Protein AF-A0A7H9STX9-F1 (afdb_monomer_lite)

Foldseek 3Di:
DPPPFDKAWDWDWDWLDVVQVTDIDIGTQFIAGPVPGTDGDVVPVPDDPCVVQLANPAGEFEEEFAFQDPPDDDDPVCVLADPPPCVGLVQLSVLLVVVVVSCVRSVYHYPYDYDNDPWDQDPNATDTPLNCCLVVVGVYYSGDDDDDPVSVVRDDDDDPPDDDDDDDDDDDPDDPVVPPPPVVVVDDPVVVVVVVVVVVVVVVVVVVVVVVVVVD

Radius of gyration: 38.92 Å; chains: 1; bounding box: 65×38×145 Å

Structure (mmCIF, N/CA/C/O backbone):
data_AF-A0A7H9STX9-F1
#
_entry.id   AF-A0A7H9STX9-F1
#
loop_
_atom_site.group_PDB
_atom_site.id
_atom_site.type_symbol
_atom_site.label_atom_id
_atom_site.label_alt_id
_atom_site.label_comp_id
_a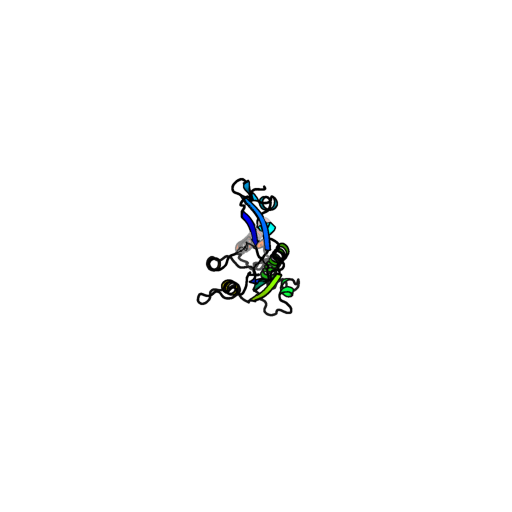tom_site.label_asym_id
_a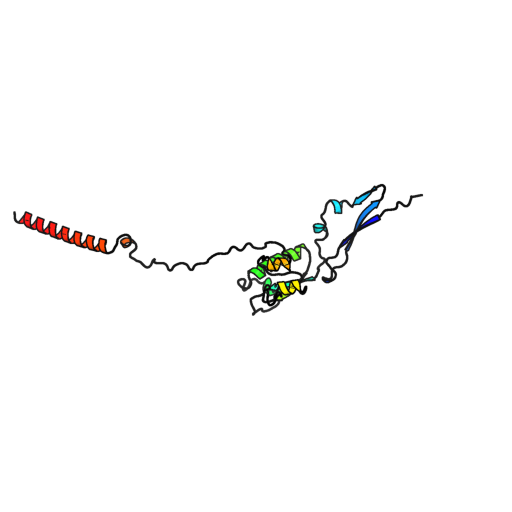tom_site.label_entity_id
_atom_site.label_seq_id
_atom_site.pdbx_PDB_ins_code
_atom_site.Cartn_x
_atom_site.Cartn_y
_atom_site.Cartn_z
_atom_site.occupancy
_atom_site.B_iso_or_equiv
_atom_site.auth_seq_id
_atom_site.auth_comp_id
_atom_site.auth_asym_id
_atom_site.auth_atom_id
_atom_site.pdbx_PDB_model_num
ATOM 1 N N . THR A 1 1 ? -44.488 7.511 44.258 1.00 37.84 1 THR A N 1
ATOM 2 C CA . THR A 1 1 ? -43.677 6.274 44.247 1.00 37.84 1 THR A CA 1
ATOM 3 C C . THR A 1 1 ? -43.336 5.935 42.808 1.00 37.84 1 THR A C 1
ATOM 5 O O . THR A 1 1 ? -44.134 5.322 42.116 1.00 37.84 1 THR A O 1
ATOM 8 N N . LEU A 1 2 ? -42.197 6.425 42.306 1.00 46.34 2 LEU A N 1
ATOM 9 C CA . LEU A 1 2 ? -41.724 6.091 40.958 1.00 46.34 2 LEU A CA 1
ATOM 10 C C . LEU A 1 2 ? -41.319 4.615 40.953 1.00 46.34 2 LEU A C 1
ATOM 12 O O . LEU A 1 2 ? -40.336 4.249 41.596 1.00 46.34 2 LEU A O 1
ATOM 16 N N . GLN A 1 3 ? -42.110 3.769 40.288 1.00 55.25 3 GLN A N 1
ATOM 17 C CA . GLN A 1 3 ? -41.731 2.384 40.025 1.00 55.25 3 GLN A CA 1
ATOM 18 C C . GLN A 1 3 ? -40.370 2.394 39.329 1.00 55.25 3 GLN A C 1
ATOM 20 O O . GLN A 1 3 ? -40.194 3.023 38.284 1.00 55.25 3 GLN A O 1
ATOM 25 N N . ARG A 1 4 ? -39.389 1.736 39.947 1.00 54.00 4 ARG A N 1
ATOM 26 C CA . ARG A 1 4 ? -38.080 1.485 39.354 1.00 54.00 4 ARG A CA 1
ATOM 27 C C . ARG A 1 4 ? -38.321 0.566 38.157 1.00 54.00 4 ARG A C 1
ATOM 29 O O . ARG A 1 4 ? -38.423 -0.639 38.333 1.00 54.00 4 ARG A O 1
ATOM 36 N N . LYS A 1 5 ? -38.517 1.142 36.969 1.00 66.38 5 LYS A N 1
ATOM 37 C CA . LYS A 1 5 ? -38.564 0.368 35.727 1.00 66.38 5 LYS A CA 1
ATOM 38 C C . LYS A 1 5 ? -37.215 -0.328 35.576 1.00 66.38 5 LYS A C 1
ATOM 40 O O . LYS A 1 5 ? -36.180 0.335 35.654 1.00 66.38 5 LYS A O 1
ATOM 45 N N . ASP A 1 6 ? -37.230 -1.637 35.375 1.00 84.88 6 ASP A N 1
ATOM 46 C CA . ASP A 1 6 ? -36.032 -2.373 34.993 1.00 84.88 6 ASP A CA 1
ATOM 47 C C . ASP A 1 6 ? -35.737 -2.059 33.525 1.00 84.88 6 ASP A C 1
ATOM 49 O O . ASP A 1 6 ? -36.537 -2.334 32.630 1.00 84.88 6 ASP A O 1
ATOM 53 N N . TYR A 1 7 ? -34.601 -1.414 33.281 1.00 87.81 7 TYR A N 1
ATOM 54 C CA . TYR A 1 7 ? -34.138 -1.079 31.942 1.00 87.81 7 TYR A CA 1
ATOM 55 C C . TYR A 1 7 ? -32.668 -1.465 31.790 1.00 87.81 7 TYR A C 1
ATOM 57 O O . TYR A 1 7 ? -31.858 -1.318 32.707 1.00 87.81 7 TYR A O 1
ATOM 65 N N . TYR A 1 8 ? -32.316 -1.942 30.602 1.00 91.31 8 TYR A N 1
ATOM 66 C CA . TYR A 1 8 ? -30.949 -2.261 30.220 1.00 91.31 8 TYR A CA 1
ATOM 67 C C . TYR A 1 8 ? -30.354 -1.079 29.470 1.00 91.31 8 TYR A C 1
ATOM 69 O O . TYR A 1 8 ? -30.905 -0.644 28.462 1.00 91.31 8 TYR A O 1
ATOM 77 N N . LYS A 1 9 ? -29.217 -0.558 29.931 1.00 93.31 9 LYS A N 1
ATOM 78 C CA . LYS A 1 9 ? -28.468 0.463 29.191 1.00 93.31 9 LYS A CA 1
ATOM 79 C C . LYS A 1 9 ? -27.626 -0.187 28.104 1.00 93.31 9 LYS A C 1
ATOM 81 O O . LYS A 1 9 ? -26.977 -1.204 28.338 1.00 93.31 9 LYS A O 1
ATOM 86 N N . LEU A 1 10 ? -27.608 0.428 26.931 1.00 93.44 10 LEU A N 1
ATOM 87 C CA . LEU A 1 10 ? -26.765 0.024 25.820 1.00 93.44 10 LEU A CA 1
ATOM 88 C C . LEU A 1 10 ? -25.603 1.004 25.662 1.00 93.44 10 LEU A C 1
ATOM 90 O O . LEU A 1 10 ? -25.785 2.224 25.677 1.00 93.44 10 LEU A O 1
ATOM 94 N N . TYR A 1 11 ? -24.419 0.451 25.414 1.00 93.19 11 TYR A N 1
ATOM 95 C CA . TYR A 1 11 ? -23.190 1.202 25.185 1.00 93.19 11 TYR A CA 1
ATOM 96 C C . TYR A 1 11 ? -22.544 0.794 23.857 1.00 93.19 11 TYR A C 1
ATOM 98 O O . TYR A 1 11 ? -22.490 -0.386 23.517 1.00 93.19 11 TYR A O 1
ATOM 106 N N . ASP A 1 12 ? -22.033 1.774 23.118 1.00 91.44 12 ASP A N 1
ATOM 107 C CA . ASP A 1 12 ? -21.115 1.593 21.998 1.00 91.44 12 ASP A CA 1
ATOM 108 C C . ASP A 1 12 ? -19.699 1.682 22.555 1.00 91.44 12 ASP A C 1
ATOM 110 O O . ASP A 1 12 ? -19.273 2.722 23.071 1.00 91.44 12 ASP A O 1
ATOM 114 N N . VAL A 1 13 ? -19.014 0.545 22.489 1.00 91.56 13 VAL A N 1
ATOM 115 C CA . VAL A 1 13 ? -17.669 0.340 23.007 1.00 91.56 13 VAL A CA 1
ATOM 116 C C . VAL A 1 13 ? -16.746 0.098 21.823 1.00 91.56 13 VAL A C 1
ATOM 118 O O . VAL A 1 13 ? -16.943 -0.833 21.039 1.00 91.56 13 VAL A O 1
ATOM 121 N N . TRP A 1 14 ? -15.728 0.941 21.682 1.00 90.31 14 TRP A N 1
ATOM 122 C CA . TRP A 1 14 ? -14.774 0.848 20.586 1.00 90.31 14 TRP A CA 1
ATOM 123 C C . TRP A 1 14 ? -13.388 1.334 21.004 1.00 90.31 14 TRP A C 1
ATOM 125 O O . TRP A 1 14 ? -13.254 2.244 21.813 1.00 90.31 14 TRP A O 1
ATOM 135 N N . SER A 1 15 ? -12.345 0.746 20.425 1.00 90.12 15 SER A N 1
ATOM 136 C CA . SER A 1 15 ? -10.968 1.204 20.585 1.00 90.12 15 SER A CA 1
ATOM 137 C C . SER A 1 15 ? -10.223 1.083 19.254 1.00 90.12 15 SER A C 1
ATOM 139 O O . SER A 1 15 ? -10.417 0.080 18.561 1.00 90.12 15 SER A O 1
ATOM 141 N N . PRO A 1 16 ? -9.325 2.031 18.920 1.00 86.69 16 PRO A N 1
ATOM 142 C CA . PRO A 1 16 ? -8.379 1.876 17.816 1.00 86.69 16 PRO A CA 1
ATOM 143 C C . PRO A 1 16 ? -7.452 0.664 17.985 1.00 86.69 16 PRO A C 1
ATOM 145 O O . PRO A 1 16 ? -6.883 0.209 17.002 1.00 86.69 16 PRO A O 1
ATOM 148 N N . GLY A 1 17 ? -7.316 0.135 19.208 1.00 85.75 17 GLY A N 1
ATOM 149 C CA . GLY A 1 17 ? -6.516 -1.041 19.540 1.00 85.75 17 GLY A CA 1
ATOM 150 C C . GLY A 1 17 ? -5.384 -0.709 20.511 1.00 85.75 17 GLY A C 1
ATOM 151 O O . GLY A 1 17 ? -4.601 0.213 20.282 1.00 85.75 17 GLY A O 1
ATOM 152 N N . LEU A 1 18 ? -5.268 -1.499 21.584 1.00 85.75 18 LEU A N 1
ATOM 153 C CA . LEU A 1 18 ? -4.261 -1.296 22.635 1.00 85.75 18 LEU A CA 1
ATOM 154 C C . LEU A 1 18 ? -2.827 -1.355 22.085 1.00 85.75 18 LEU A C 1
ATOM 156 O O . LEU A 1 18 ? -1.978 -0.559 22.474 1.00 85.75 18 LEU A O 1
ATOM 160 N N . GLN A 1 19 ? -2.573 -2.258 21.131 1.00 85.62 19 GLN A N 1
ATOM 161 C CA . GLN A 1 19 ? -1.262 -2.434 20.490 1.00 85.62 19 GLN A CA 1
ATOM 162 C C . GLN A 1 19 ? -0.788 -1.181 19.737 1.00 85.62 19 GLN A C 1
ATOM 164 O O . GLN A 1 19 ? 0.409 -1.003 19.532 1.00 85.62 19 GLN A O 1
ATOM 169 N N . TYR A 1 20 ? -1.717 -0.296 19.370 1.00 88.00 20 TYR A N 1
ATOM 170 C CA . TYR A 1 20 ? -1.441 0.945 18.651 1.00 88.00 20 TYR A CA 1
ATOM 171 C C . TYR A 1 20 ? -1.426 2.177 19.564 1.00 88.00 20 TYR A C 1
ATOM 173 O O . TYR A 1 20 ? -1.321 3.298 19.070 1.00 88.00 20 TYR A O 1
ATOM 181 N N . GLY A 1 21 ? -1.539 1.985 20.885 1.00 84.88 21 GLY A N 1
ATOM 182 C CA . GLY A 1 21 ? -1.684 3.066 21.864 1.00 84.88 21 GLY A CA 1
ATOM 183 C C . GLY A 1 21 ? -3.105 3.632 21.956 1.00 84.88 21 GLY A C 1
ATOM 184 O O . GLY A 1 21 ? -3.305 4.686 22.554 1.00 84.88 21 GLY A O 1
ATOM 185 N N . GLY A 1 22 ? -4.091 2.953 21.360 1.00 84.56 22 GLY A N 1
ATOM 186 C CA . GLY A 1 22 ? -5.492 3.355 21.411 1.00 84.56 22 GLY A CA 1
ATOM 187 C C . GLY A 1 22 ? -6.099 3.144 22.797 1.00 84.56 22 GLY A C 1
ATOM 188 O O . GLY A 1 22 ? -5.847 2.139 23.460 1.00 84.56 22 GLY A O 1
ATOM 189 N N . GLN A 1 23 ? -6.942 4.085 23.218 1.00 86.12 23 GLN A N 1
ATOM 190 C CA . GLN A 1 23 ? -7.725 3.986 24.452 1.00 86.12 23 GLN A CA 1
ATOM 191 C C . GLN A 1 23 ? -9.118 3.410 24.166 1.00 86.12 23 GLN A C 1
ATOM 193 O O . GLN A 1 23 ? -9.588 3.419 23.023 1.00 86.12 23 GLN A O 1
ATOM 198 N N . LEU A 1 24 ? -9.768 2.860 25.192 1.00 89.00 24 LEU A N 1
ATOM 199 C CA . LEU A 1 24 ? -11.141 2.374 25.092 1.00 89.00 24 LEU A CA 1
ATOM 200 C C . LEU A 1 24 ? -12.106 3.560 25.159 1.00 89.00 24 LEU A C 1
ATOM 202 O O . LEU A 1 24 ? -12.109 4.303 26.136 1.00 89.00 24 LEU A O 1
ATOM 206 N N . ASN A 1 25 ? -12.932 3.719 24.133 1.00 89.12 25 ASN A N 1
ATOM 207 C CA . ASN A 1 25 ? -13.996 4.705 24.093 1.00 89.12 25 ASN A CA 1
ATOM 208 C C . ASN A 1 25 ? -15.334 4.016 24.369 1.00 89.12 25 ASN A C 1
ATOM 210 O O . ASN A 1 25 ? -15.683 3.036 23.708 1.00 89.12 25 ASN A O 1
ATOM 214 N N . ILE A 1 26 ? -16.071 4.530 25.349 1.00 91.81 26 ILE A N 1
ATOM 215 C CA . ILE A 1 26 ? -17.371 4.007 25.763 1.00 91.81 26 ILE A CA 1
ATOM 216 C C . ILE A 1 26 ? -18.365 5.153 25.671 1.00 91.81 26 ILE A C 1
ATOM 218 O O . ILE A 1 26 ? -18.163 6.215 26.255 1.00 91.81 26 ILE A O 1
ATOM 222 N N . SER A 1 27 ? -19.449 4.936 24.939 1.00 91.00 27 SER A N 1
ATOM 223 C CA . SER A 1 27 ? -20.496 5.936 24.758 1.00 91.00 27 SER A CA 1
ATOM 224 C C . SER A 1 27 ? -21.870 5.300 24.906 1.00 91.00 27 SER A C 1
ATOM 226 O O . SER A 1 27 ? -22.127 4.235 24.360 1.00 91.00 27 SER A O 1
ATOM 228 N N . GLU A 1 28 ? -22.760 5.925 25.671 1.00 91.38 28 GLU A N 1
ATOM 229 C CA . GLU A 1 28 ? -24.129 5.428 25.835 1.00 91.38 28 GLU A CA 1
ATOM 230 C C . GLU A 1 28 ? -24.915 5.651 24.534 1.00 91.38 28 GLU A C 1
ATOM 232 O O . GLU A 1 28 ? -24.910 6.753 23.974 1.00 91.38 28 GLU A O 1
ATOM 237 N N . ILE A 1 29 ? -25.556 4.599 24.020 1.00 93.44 29 ILE A N 1
ATOM 238 C CA . ILE A 1 29 ? -26.320 4.661 22.761 1.00 93.44 29 ILE A CA 1
ATOM 239 C C . ILE A 1 29 ? -27.820 4.663 22.969 1.00 93.44 29 ILE A C 1
ATOM 241 O O . ILE A 1 29 ? -28.556 5.037 22.054 1.00 93.44 29 ILE A O 1
ATOM 245 N N . GLY A 1 30 ? -28.275 4.249 24.146 1.00 93.19 30 GLY A N 1
ATOM 246 C CA . GLY A 1 30 ? -29.685 4.174 24.462 1.00 93.19 30 GLY A CA 1
ATOM 247 C C . GLY A 1 30 ? -29.980 3.117 25.508 1.00 93.19 30 GLY A C 1
ATOM 248 O O . GLY A 1 30 ? -29.098 2.706 26.260 1.00 93.19 30 GLY A O 1
ATOM 249 N N . TYR A 1 31 ? -31.227 2.675 25.545 1.00 94.31 31 TYR A N 1
ATOM 250 C CA . TYR A 1 31 ? -31.691 1.692 26.509 1.00 94.31 31 TYR A CA 1
ATOM 251 C C . TYR A 1 31 ? -32.736 0.765 25.890 1.00 94.31 31 TYR A C 1
ATOM 253 O O . TYR A 1 31 ? -33.352 1.069 24.867 1.00 94.31 31 TYR A O 1
ATOM 261 N N . PHE A 1 32 ? -32.922 -0.377 26.533 1.00 93.81 32 PHE A N 1
ATOM 262 C CA . PHE A 1 32 ? -34.005 -1.302 26.270 1.00 93.81 32 PHE A CA 1
ATOM 263 C C . PHE A 1 32 ? -34.831 -1.457 27.543 1.00 93.81 32 PHE A C 1
ATOM 265 O O . PHE A 1 32 ? -34.287 -1.790 28.597 1.00 93.81 32 PHE A O 1
ATOM 272 N N . ALA A 1 33 ? -36.132 -1.213 27.444 1.00 93.31 33 ALA A N 1
ATOM 273 C CA . ALA A 1 33 ? -37.098 -1.482 28.504 1.00 93.31 33 ALA A CA 1
ATOM 274 C C . ALA A 1 33 ? -38.222 -2.358 27.939 1.00 93.31 33 ALA A C 1
ATOM 276 O O . ALA A 1 33 ? -38.513 -2.283 26.746 1.00 93.31 33 ALA A O 1
ATOM 277 N N . LEU A 1 34 ? -38.851 -3.181 28.782 1.00 89.81 34 LEU A N 1
ATOM 278 C CA . LEU A 1 34 ? -39.890 -4.115 28.333 1.00 89.81 34 LEU A CA 1
ATOM 279 C C . LEU A 1 34 ? -41.087 -3.380 27.696 1.00 89.81 34 LEU A C 1
ATOM 281 O O . LEU A 1 34 ? -41.585 -3.809 26.661 1.00 89.81 34 LEU A O 1
ATOM 285 N N . ASP A 1 35 ? -41.485 -2.249 28.286 1.00 90.62 35 ASP A N 1
ATOM 286 C CA . ASP A 1 35 ? -42.631 -1.451 27.829 1.00 90.62 35 ASP A CA 1
ATOM 287 C C . ASP A 1 35 ? -42.296 -0.579 26.609 1.00 90.62 35 ASP A C 1
ATOM 289 O O . ASP A 1 35 ? -43.094 -0.451 25.684 1.00 90.62 35 ASP A O 1
ATOM 293 N N . ASP A 1 36 ? -41.111 0.041 26.617 1.00 88.31 36 ASP A N 1
ATOM 294 C CA . ASP A 1 36 ? -40.726 1.079 25.648 1.00 88.31 36 ASP A CA 1
ATOM 295 C C . ASP A 1 36 ? -39.929 0.513 24.453 1.00 88.31 36 ASP A C 1
ATOM 297 O O . ASP A 1 36 ? -39.653 1.223 23.478 1.00 88.31 36 ASP A O 1
ATOM 301 N N . GLY A 1 37 ? -39.537 -0.763 24.517 1.00 90.62 37 GLY A N 1
ATOM 302 C CA . GLY A 1 37 ? -38.711 -1.436 23.520 1.00 90.62 37 GLY A CA 1
ATOM 303 C C . GLY A 1 37 ? -37.282 -0.884 23.436 1.00 90.62 37 GLY A C 1
ATOM 304 O O . GLY A 1 37 ? -36.738 -0.325 24.390 1.00 90.62 37 GLY A O 1
ATOM 305 N N . LEU A 1 38 ? -36.641 -1.070 22.274 1.00 92.44 38 LEU A N 1
ATOM 306 C CA . LEU A 1 38 ? -35.279 -0.595 22.016 1.00 92.44 38 LEU A CA 1
ATOM 307 C C . LEU A 1 38 ? -35.282 0.875 21.585 1.00 92.44 38 LEU A C 1
ATOM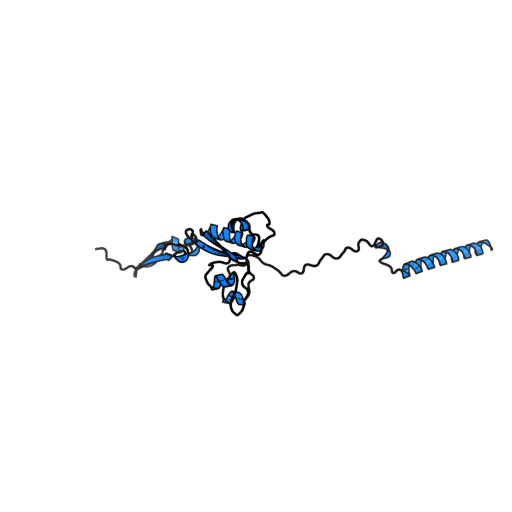 309 O O . LEU A 1 38 ? -35.615 1.216 20.445 1.00 92.44 38 LEU A O 1
ATOM 313 N N . GLN A 1 39 ? -34.818 1.742 22.476 1.00 93.06 39 GLN A N 1
ATOM 314 C CA . GLN A 1 39 ? -34.653 3.161 22.204 1.00 93.06 39 GLN A CA 1
ATOM 315 C C . GLN A 1 39 ? -33.181 3.472 21.954 1.00 93.06 39 GLN A C 1
ATOM 317 O O . GLN A 1 39 ? -32.335 3.308 22.826 1.00 93.06 39 GLN A O 1
ATOM 322 N N . ILE A 1 40 ? -32.874 3.933 20.740 1.00 92.31 40 ILE A N 1
ATOM 323 C CA . ILE A 1 40 ? -31.520 4.310 20.315 1.00 92.31 40 ILE A CA 1
ATOM 324 C C . ILE A 1 40 ? -31.501 5.810 20.061 1.00 92.31 40 ILE A C 1
ATOM 326 O O . ILE A 1 40 ? -32.377 6.341 19.371 1.00 92.31 40 ILE A O 1
ATOM 330 N N . ALA A 1 41 ? -30.470 6.484 20.564 1.00 90.62 41 ALA A N 1
ATOM 331 C CA . ALA A 1 41 ? -30.282 7.910 20.372 1.00 90.62 41 ALA A CA 1
ATOM 332 C C . ALA A 1 41 ? -30.265 8.273 18.867 1.00 90.62 41 ALA A C 1
ATOM 334 O O . ALA A 1 41 ? -29.587 7.608 18.072 1.00 90.62 41 ALA A O 1
ATOM 335 N N . PRO A 1 42 ? -30.947 9.359 18.444 1.00 89.62 42 PRO A N 1
ATOM 336 C CA . PRO A 1 42 ? -31.096 9.718 17.029 1.00 89.62 42 PRO A CA 1
ATOM 337 C C . PRO A 1 42 ? -29.777 9.807 16.247 1.00 89.62 42 PRO A C 1
ATOM 339 O O . PRO A 1 42 ? -29.727 9.443 15.072 1.00 89.62 42 PRO A O 1
ATOM 342 N N . LYS A 1 43 ? -28.685 10.229 16.903 1.00 87.75 43 LYS A N 1
ATOM 343 C CA . LYS A 1 43 ? -27.331 10.276 16.325 1.00 87.75 43 LYS A CA 1
ATOM 344 C C . LYS A 1 43 ? -26.889 8.920 15.765 1.00 87.75 43 LYS A C 1
ATOM 346 O O . LYS A 1 43 ? -26.310 8.874 14.682 1.00 87.75 43 LYS A O 1
ATOM 351 N N . TYR A 1 44 ? -27.174 7.826 16.468 1.00 87.44 44 TYR A N 1
ATOM 352 C CA . TYR A 1 44 ? -26.773 6.473 16.072 1.00 87.44 44 TYR A CA 1
ATOM 353 C C . TYR A 1 44 ? -27.660 5.884 14.977 1.00 87.44 44 TYR A C 1
ATOM 355 O O . TYR A 1 44 ? -27.184 5.044 14.221 1.00 87.44 44 TYR A O 1
ATOM 363 N N . ARG A 1 45 ? -28.904 6.367 14.844 1.00 86.00 45 ARG A N 1
ATOM 364 C CA . ARG A 1 45 ? -29.786 6.030 13.715 1.00 86.00 45 ARG A CA 1
ATOM 365 C C . ARG A 1 45 ? -29.389 6.758 12.426 1.00 86.00 45 ARG A C 1
ATOM 367 O O . ARG A 1 45 ? -29.536 6.198 11.349 1.00 86.00 45 ARG A O 1
ATOM 374 N N . ARG A 1 46 ? -28.894 8.001 12.527 1.00 89.38 46 ARG A N 1
ATOM 375 C CA . ARG A 1 46 ? -28.535 8.844 11.365 1.00 89.38 46 ARG A CA 1
ATOM 376 C C . ARG A 1 46 ? -27.104 8.666 10.853 1.00 89.38 46 ARG A C 1
ATOM 378 O O . ARG A 1 46 ? -26.819 9.061 9.732 1.00 89.38 46 ARG A O 1
ATOM 385 N N . SER A 1 47 ? -26.197 8.130 11.667 1.00 89.19 47 SER A N 1
ATOM 386 C CA . SER A 1 47 ? -24.787 7.936 11.296 1.00 89.19 47 SER A CA 1
ATOM 387 C C . SER A 1 47 ? -24.434 6.453 11.227 1.00 89.19 47 SER A C 1
ATOM 389 O O . SER A 1 47 ? -25.066 5.628 11.886 1.00 89.19 47 SER A O 1
ATOM 391 N N . THR A 1 48 ? -23.399 6.096 10.467 1.00 89.75 48 THR A N 1
ATOM 392 C CA . THR A 1 48 ? -22.877 4.722 10.441 1.00 89.75 48 THR A CA 1
ATOM 393 C C . THR A 1 48 ? -21.770 4.550 11.480 1.00 89.75 48 THR A C 1
ATOM 395 O O . THR A 1 48 ? -21.178 5.522 11.961 1.00 89.75 48 THR A O 1
ATOM 398 N N . ALA A 1 49 ? -21.469 3.299 11.842 1.00 86.12 49 ALA A N 1
ATOM 399 C CA . ALA A 1 49 ? -20.369 3.005 12.760 1.00 86.12 49 ALA A CA 1
ATOM 400 C C . ALA A 1 49 ? -19.023 3.528 12.228 1.00 86.12 49 ALA A C 1
ATOM 402 O O . ALA A 1 49 ? -18.222 4.035 13.005 1.00 86.12 49 ALA A O 1
ATOM 403 N N . ILE A 1 50 ? -18.818 3.480 10.907 1.00 85.75 50 ILE A N 1
ATOM 404 C CA . ILE A 1 50 ? -17.594 3.942 10.241 1.00 85.75 50 ILE A CA 1
ATOM 405 C C . ILE A 1 50 ? -17.404 5.441 10.468 1.00 85.75 50 ILE A C 1
ATOM 407 O O . ILE A 1 50 ? -16.381 5.840 11.009 1.00 85.75 50 ILE A O 1
ATOM 411 N N . THR A 1 51 ? -18.414 6.268 10.163 1.00 88.50 51 THR A N 1
ATOM 412 C CA . THR A 1 51 ? -18.311 7.730 10.321 1.00 88.50 51 THR A CA 1
ATOM 413 C C . THR A 1 51 ? -18.074 8.151 11.769 1.00 88.50 51 THR A C 1
ATOM 415 O O . THR A 1 51 ? -17.377 9.127 12.025 1.00 88.50 51 THR A O 1
ATOM 418 N N . ARG A 1 52 ? -18.635 7.409 12.735 1.00 89.25 52 ARG A N 1
ATOM 419 C CA . ARG A 1 52 ? -18.447 7.688 14.168 1.00 89.25 52 ARG A CA 1
ATOM 420 C C . ARG A 1 52 ? -17.063 7.298 14.681 1.00 89.25 52 ARG A C 1
ATOM 422 O O . ARG A 1 52 ? -16.608 7.879 15.660 1.00 89.25 52 ARG A O 1
ATOM 429 N N . ARG A 1 53 ? -16.425 6.315 14.046 1.00 89.12 53 ARG A N 1
ATOM 430 C CA . ARG A 1 53 ? -15.154 5.711 14.466 1.00 89.12 53 ARG A CA 1
ATOM 431 C C . ARG A 1 53 ? -13.999 6.069 13.520 1.00 89.12 53 ARG A C 1
ATOM 433 O O . ARG A 1 53 ? -13.007 5.351 13.485 1.00 89.12 53 ARG A O 1
ATOM 440 N N . MET A 1 54 ? -14.130 7.149 12.738 1.00 89.50 54 MET A N 1
ATOM 441 C CA . MET A 1 54 ? -13.073 7.574 11.808 1.00 89.50 54 MET A CA 1
ATOM 442 C C . MET A 1 54 ? -11.827 8.075 12.536 1.00 89.50 54 MET A C 1
ATOM 444 O O . MET A 1 54 ? -10.727 7.828 12.074 1.00 89.50 54 MET A O 1
ATOM 448 N N . ASP A 1 55 ? -11.979 8.753 13.672 1.00 91.12 55 ASP A N 1
ATOM 449 C CA . ASP A 1 55 ? -10.844 9.302 14.414 1.00 91.12 55 ASP A CA 1
ATOM 450 C C . ASP A 1 55 ? -10.152 8.219 15.255 1.00 91.12 55 ASP A C 1
ATOM 452 O O . ASP A 1 55 ? -10.645 7.828 16.316 1.00 91.12 55 ASP A O 1
ATOM 456 N N . MET A 1 56 ? -8.989 7.756 14.792 1.00 90.81 56 MET A N 1
ATOM 457 C CA . MET A 1 56 ? -8.163 6.746 15.456 1.00 90.81 56 MET A CA 1
ATOM 458 C C . MET A 1 56 ? -7.254 7.313 16.556 1.00 90.81 56 MET A C 1
ATOM 460 O O . MET A 1 56 ? -6.436 6.570 17.098 1.00 90.81 56 MET A O 1
ATOM 464 N N . LYS A 1 57 ? -7.396 8.595 16.927 1.00 90.12 57 LYS A N 1
ATOM 465 C CA . LYS A 1 57 ? -6.695 9.219 18.065 1.00 90.12 57 LYS A CA 1
ATOM 466 C C . LYS A 1 57 ? -5.173 9.040 18.020 1.00 90.12 57 LYS A C 1
ATOM 468 O O . LYS A 1 57 ? -4.556 8.709 19.029 1.00 90.12 57 LYS A O 1
ATOM 473 N N . MET A 1 58 ? -4.566 9.267 16.855 1.00 91.06 58 MET A N 1
ATOM 474 C CA . MET A 1 58 ? -3.119 9.156 16.624 1.00 91.06 58 MET A CA 1
ATOM 475 C C . MET A 1 58 ? -2.543 7.748 16.855 1.00 91.06 58 MET A C 1
ATOM 477 O O . MET A 1 58 ? -1.348 7.603 17.128 1.00 91.06 58 MET A O 1
ATOM 481 N N . ALA A 1 59 ? -3.363 6.702 16.692 1.00 92.81 59 ALA A N 1
ATOM 482 C CA . ALA A 1 59 ? -2.921 5.308 16.746 1.00 92.81 59 ALA A CA 1
ATOM 483 C C . ALA A 1 59 ? -1.663 5.071 15.889 1.00 92.81 59 ALA A C 1
ATOM 485 O O . ALA A 1 59 ? -1.555 5.565 14.767 1.00 92.81 59 ALA A O 1
ATOM 486 N N . ARG A 1 60 ? -0.692 4.323 16.416 1.00 94.06 60 ARG A N 1
ATOM 487 C CA . ARG A 1 60 ? 0.614 4.097 15.778 1.00 94.06 60 ARG A CA 1
ATOM 488 C C . ARG A 1 60 ? 0.606 2.810 14.960 1.00 94.06 60 ARG A C 1
ATOM 490 O O . ARG A 1 60 ? 0.868 1.739 15.496 1.00 94.06 60 ARG A O 1
ATOM 497 N N . ILE A 1 61 ? 0.330 2.914 13.664 1.00 94.81 61 ILE A N 1
ATOM 498 C CA . ILE A 1 61 ? 0.218 1.765 12.757 1.00 94.81 61 ILE A CA 1
ATOM 499 C C . ILE A 1 61 ? 1.581 1.448 12.133 1.00 94.81 61 ILE A C 1
ATOM 501 O O . ILE A 1 61 ? 2.210 2.319 11.524 1.00 94.81 61 ILE A O 1
ATOM 505 N N . ARG A 1 62 ? 2.051 0.197 12.239 1.00 96.00 62 ARG A N 1
ATOM 506 C CA . ARG A 1 62 ? 3.319 -0.233 11.630 1.00 96.00 62 ARG A CA 1
ATOM 507 C C . ARG A 1 62 ? 3.129 -0.441 10.136 1.00 96.00 62 ARG A C 1
ATOM 509 O O . ARG A 1 62 ? 2.396 -1.330 9.701 1.00 96.00 62 ARG A O 1
ATOM 516 N N . CYS A 1 63 ? 3.814 0.379 9.353 1.00 96.56 63 CYS A N 1
ATOM 517 C CA . CYS A 1 63 ? 3.724 0.389 7.903 1.00 96.56 63 CYS A CA 1
ATOM 518 C C . CYS A 1 63 ? 5.061 -0.045 7.307 1.00 96.56 63 CYS A C 1
ATOM 520 O O . CYS A 1 63 ? 6.092 0.602 7.510 1.00 96.56 63 CYS A O 1
ATOM 522 N N . LEU A 1 64 ? 5.042 -1.158 6.576 1.00 96.44 64 LEU A N 1
ATOM 523 C CA . LEU A 1 64 ? 6.233 -1.712 5.943 1.00 96.44 64 LEU A CA 1
ATOM 524 C C . LEU A 1 64 ? 6.235 -1.403 4.451 1.00 96.44 64 LEU A C 1
ATOM 526 O O . LEU A 1 64 ? 5.287 -1.730 3.738 1.00 96.44 64 LEU A O 1
ATOM 530 N N . ILE A 1 65 ? 7.320 -0.801 3.978 1.00 95.50 65 ILE A N 1
ATOM 531 C CA . ILE A 1 65 ? 7.455 -0.319 2.605 1.00 95.50 65 ILE A CA 1
ATOM 532 C C . ILE A 1 65 ? 8.586 -1.064 1.911 1.00 95.50 65 ILE A C 1
ATOM 534 O O . ILE A 1 65 ? 9.658 -1.283 2.476 1.00 95.50 65 ILE A O 1
ATOM 538 N N . VAL A 1 66 ? 8.341 -1.469 0.672 1.00 95.25 66 VAL A N 1
ATOM 539 C CA . VAL A 1 66 ? 9.366 -2.055 -0.185 1.00 95.25 66 VAL A CA 1
ATOM 540 C C . VAL A 1 66 ? 10.181 -0.921 -0.797 1.00 95.25 66 VAL A C 1
ATOM 542 O O . VAL A 1 66 ? 9.615 -0.011 -1.397 1.00 95.25 66 VAL A O 1
ATOM 545 N N . ILE A 1 67 ? 11.499 -0.979 -0.636 1.00 93.88 67 ILE A N 1
ATOM 546 C CA . ILE A 1 67 ? 12.441 -0.028 -1.232 1.00 93.88 67 ILE A CA 1
ATOM 547 C C . ILE A 1 67 ? 13.444 -0.830 -2.041 1.00 93.88 67 ILE A C 1
ATOM 549 O O . ILE A 1 67 ? 14.115 -1.716 -1.503 1.00 93.88 67 ILE A O 1
ATOM 553 N N . THR A 1 68 ? 13.550 -0.520 -3.328 1.00 90.38 68 THR A N 1
ATOM 554 C CA . THR A 1 68 ? 14.517 -1.175 -4.209 1.00 90.38 68 THR A CA 1
ATOM 555 C C . THR A 1 68 ? 15.846 -0.431 -4.231 1.00 90.38 68 THR A C 1
ATOM 557 O O . THR A 1 68 ? 16.899 -1.068 -4.327 1.00 90.38 68 THR A O 1
ATOM 560 N N . ASN A 1 69 ? 15.830 0.896 -4.060 1.00 87.56 69 ASN A N 1
ATOM 561 C CA . ASN A 1 69 ? 17.059 1.671 -3.979 1.00 87.56 69 ASN A CA 1
ATOM 562 C C . ASN A 1 69 ? 17.777 1.461 -2.633 1.00 87.56 69 ASN A C 1
ATOM 564 O O . ASN A 1 69 ? 17.287 1.834 -1.567 1.00 87.56 69 ASN A O 1
ATOM 568 N N . LYS A 1 70 ? 18.990 0.905 -2.685 1.00 81.31 70 LYS A N 1
ATOM 569 C CA . LYS A 1 70 ? 19.821 0.669 -1.494 1.00 81.31 70 LYS A CA 1
ATOM 570 C C . LYS A 1 70 ? 20.505 1.936 -0.981 1.00 81.31 70 LYS A C 1
ATOM 572 O O . LYS A 1 70 ? 20.771 2.029 0.215 1.00 81.31 70 LYS A O 1
ATOM 577 N N . ASN A 1 71 ? 20.745 2.909 -1.858 1.00 80.88 71 ASN A N 1
ATOM 578 C CA . ASN A 1 71 ? 21.455 4.146 -1.537 1.00 80.88 71 ASN A CA 1
ATOM 579 C C . ASN A 1 71 ? 20.470 5.196 -1.010 1.00 80.88 71 ASN A C 1
ATOM 581 O O . ASN A 1 71 ? 20.220 6.222 -1.638 1.00 80.88 71 ASN A O 1
ATOM 585 N N . LEU A 1 72 ? 19.849 4.877 0.124 1.00 79.31 72 LEU A N 1
ATOM 586 C CA . LEU A 1 72 ? 18.922 5.752 0.826 1.00 79.31 72 LEU A CA 1
ATOM 587 C C . LEU A 1 72 ? 19.701 6.687 1.759 1.00 79.31 72 LEU A C 1
ATOM 589 O O . LEU A 1 72 ? 20.251 6.223 2.757 1.00 79.31 72 LEU A O 1
ATOM 593 N N . SER A 1 73 ? 19.679 7.987 1.480 1.00 73.75 73 SER A N 1
ATOM 594 C CA . SER A 1 73 ? 20.188 9.015 2.394 1.00 73.75 73 SER A CA 1
ATOM 595 C C . SER A 1 73 ? 19.030 9.663 3.159 1.00 73.75 73 SER A C 1
ATOM 597 O O . SER A 1 73 ? 18.034 10.060 2.556 1.00 73.75 73 SER A O 1
ATOM 599 N N . GLY A 1 74 ? 19.156 9.786 4.483 1.00 84.75 74 GLY A N 1
ATOM 600 C CA . GLY A 1 74 ? 18.158 10.433 5.347 1.00 84.75 74 GLY A CA 1
ATOM 601 C C . GLY A 1 74 ? 17.080 9.496 5.908 1.00 84.75 74 GLY A C 1
ATOM 602 O O . GLY A 1 74 ? 17.258 8.279 5.988 1.00 84.75 74 GLY A O 1
ATOM 603 N N . THR A 1 75 ? 15.960 10.077 6.352 1.00 91.31 75 THR A N 1
ATOM 604 C CA . THR A 1 75 ? 14.837 9.321 6.924 1.00 91.31 75 THR A CA 1
ATOM 605 C C . THR A 1 75 ? 13.980 8.682 5.832 1.00 91.31 75 THR A C 1
ATOM 607 O O . THR A 1 75 ? 13.867 9.185 4.713 1.00 91.31 75 THR A O 1
ATOM 610 N N . LEU A 1 76 ? 13.334 7.564 6.171 1.00 91.62 76 LEU A N 1
ATOM 611 C CA . LEU A 1 76 ? 12.448 6.857 5.248 1.00 91.62 76 LEU A CA 1
ATOM 612 C C . LEU A 1 76 ? 11.278 7.740 4.787 1.00 91.62 76 LEU A C 1
ATOM 614 O O . LEU A 1 76 ? 10.964 7.790 3.603 1.00 91.62 76 LEU A O 1
ATOM 618 N N . GLU A 1 77 ? 10.673 8.478 5.712 1.00 92.06 77 GLU A N 1
ATOM 619 C CA . GLU A 1 77 ? 9.586 9.404 5.394 1.00 92.06 77 GLU A CA 1
ATOM 620 C C . GLU A 1 77 ? 10.027 10.499 4.416 1.00 92.06 77 GLU A C 1
ATOM 622 O O . GLU A 1 77 ? 9.321 10.780 3.446 1.00 92.06 77 GLU A O 1
ATOM 627 N N . HIS A 1 78 ? 11.223 11.067 4.611 1.00 92.00 78 HIS A N 1
ATOM 628 C CA . HIS A 1 78 ? 11.763 12.075 3.704 1.00 92.00 78 HIS A CA 1
ATOM 629 C C . HIS A 1 78 ? 11.968 11.504 2.298 1.00 92.00 78 HIS A C 1
ATOM 631 O O . HIS A 1 78 ? 11.531 12.097 1.319 1.00 92.00 78 HIS A O 1
ATOM 637 N N . TYR A 1 79 ? 12.547 10.311 2.171 1.00 92.38 79 TYR A N 1
ATOM 638 C CA . TYR A 1 79 ? 12.733 9.679 0.863 1.00 92.38 79 TYR A CA 1
ATOM 639 C C . TYR A 1 79 ? 11.426 9.448 0.098 1.00 92.38 79 TYR A C 1
ATOM 641 O O . TYR A 1 79 ? 11.384 9.604 -1.123 1.00 92.38 79 TYR A O 1
ATOM 649 N N . LEU A 1 80 ? 10.359 9.081 0.807 1.00 91.94 80 LEU A N 1
ATOM 650 C CA . LEU A 1 80 ? 9.070 8.778 0.189 1.00 91.94 80 LEU A CA 1
ATOM 651 C C . LEU A 1 80 ? 8.292 10.031 -0.225 1.00 91.94 80 LEU A C 1
ATOM 653 O O . LEU A 1 80 ? 7.464 9.958 -1.131 1.00 91.94 80 LEU A O 1
ATOM 657 N N . THR A 1 81 ? 8.559 11.164 0.423 1.00 92.12 81 THR A N 1
ATOM 658 C CA . THR A 1 81 ? 7.856 12.437 0.199 1.00 92.12 81 THR A CA 1
ATOM 659 C C . THR A 1 81 ? 8.632 13.405 -0.696 1.00 92.12 81 THR A C 1
ATOM 661 O O . THR A 1 81 ? 8.041 14.282 -1.330 1.00 92.12 81 THR A O 1
ATOM 664 N N . THR A 1 82 ? 9.947 13.229 -0.802 1.00 91.19 82 THR A N 1
ATOM 665 C CA . THR A 1 82 ? 10.837 14.099 -1.567 1.00 91.19 82 THR A CA 1
ATOM 666 C C . THR A 1 82 ? 10.583 14.061 -3.078 1.00 91.19 82 THR A C 1
ATOM 668 O O . THR A 1 82 ? 10.283 13.026 -3.680 1.00 91.19 82 THR A O 1
ATOM 671 N N . ARG A 1 83 ? 10.746 15.233 -3.710 1.00 88.50 83 ARG A N 1
ATOM 672 C CA . ARG A 1 83 ? 10.592 15.462 -5.159 1.00 88.50 83 ARG A CA 1
ATOM 673 C C . ARG A 1 83 ? 11.875 15.249 -5.975 1.00 88.50 83 ARG A C 1
ATOM 675 O O . ARG A 1 83 ? 11.837 15.383 -7.193 1.00 88.50 83 ARG A O 1
ATOM 682 N N . TYR A 1 84 ? 12.983 14.897 -5.330 1.00 87.56 84 TYR A N 1
ATOM 683 C CA . TYR A 1 84 ? 14.226 14.480 -5.982 1.00 87.56 84 TYR A CA 1
ATOM 684 C C . TYR A 1 84 ? 14.195 12.982 -6.316 1.00 87.56 84 TYR A C 1
ATOM 686 O O . TYR A 1 84 ? 13.581 12.188 -5.593 1.00 87.56 84 TYR A O 1
ATOM 694 N N . ASP A 1 85 ? 14.833 12.605 -7.427 1.00 86.62 85 ASP A N 1
ATOM 695 C CA . ASP A 1 85 ? 14.942 11.223 -7.917 1.00 86.62 85 ASP A CA 1
ATOM 696 C C . ASP A 1 85 ? 13.618 10.448 -7.915 1.00 86.62 85 ASP A C 1
ATOM 698 O O . ASP A 1 85 ? 13.539 9.291 -7.511 1.00 86.62 85 ASP A O 1
ATOM 702 N N . THR A 1 86 ? 12.546 11.094 -8.375 1.00 87.06 86 THR A N 1
ATOM 703 C CA . THR A 1 86 ? 11.181 10.531 -8.400 1.00 87.06 86 THR A CA 1
ATOM 704 C C . THR A 1 86 ? 11.035 9.306 -9.296 1.00 87.06 86 THR A C 1
ATOM 706 O O . THR A 1 86 ? 10.064 8.561 -9.167 1.00 87.06 86 THR A O 1
ATOM 709 N N . HIS A 1 87 ? 11.996 9.083 -10.194 1.00 89.38 87 HIS A N 1
ATOM 710 C CA . HIS A 1 87 ? 12.086 7.881 -11.014 1.00 89.38 87 HIS A CA 1
ATOM 711 C C . HIS A 1 87 ? 12.432 6.632 -10.183 1.00 89.38 87 HIS A C 1
ATOM 713 O O . HIS A 1 87 ? 12.115 5.520 -10.604 1.00 89.38 87 HIS A O 1
ATOM 719 N N . LEU A 1 88 ? 13.035 6.801 -9.000 1.00 90.75 88 LEU A N 1
ATOM 720 C CA . LEU A 1 88 ? 13.351 5.714 -8.077 1.00 90.75 88 LEU A CA 1
ATOM 721 C C . LEU A 1 88 ? 12.136 5.367 -7.219 1.00 90.75 88 LEU A C 1
ATOM 723 O O . LEU A 1 88 ? 11.536 6.239 -6.589 1.00 90.75 88 LEU A O 1
ATOM 727 N N . ASP A 1 89 ? 11.797 4.077 -7.170 1.00 91.50 89 ASP A N 1
ATOM 728 C CA . ASP A 1 89 ? 10.699 3.549 -6.353 1.00 91.50 89 ASP A CA 1
ATOM 729 C C . ASP A 1 89 ? 9.357 4.289 -6.569 1.00 91.50 89 ASP A C 1
ATOM 731 O O . ASP A 1 89 ? 8.525 4.399 -5.666 1.00 91.50 89 ASP A O 1
ATOM 735 N N . SER A 1 90 ? 9.125 4.781 -7.792 1.00 91.88 90 SER A N 1
ATOM 736 C CA . SER A 1 90 ? 8.008 5.664 -8.162 1.00 91.88 90 SER A CA 1
ATOM 737 C C . SER A 1 90 ? 6.637 5.131 -7.730 1.00 91.88 90 SER A C 1
ATOM 739 O O . SER A 1 90 ? 5.842 5.851 -7.124 1.00 91.88 90 SER A O 1
ATOM 741 N N . MET A 1 91 ? 6.379 3.843 -7.961 1.00 91.12 91 MET A N 1
ATOM 742 C CA . MET A 1 91 ? 5.125 3.187 -7.573 1.00 91.12 91 MET A CA 1
ATOM 743 C C . MET A 1 91 ? 4.965 3.046 -6.051 1.00 91.12 91 MET A C 1
ATOM 745 O O . MET A 1 91 ? 3.849 3.136 -5.535 1.00 91.12 91 MET A O 1
ATOM 749 N N . HIS A 1 92 ? 6.063 2.860 -5.316 1.00 92.19 92 HIS A N 1
ATOM 750 C CA . HIS A 1 92 ? 6.054 2.795 -3.852 1.00 92.19 92 HIS A CA 1
ATOM 751 C C . HIS A 1 92 ? 5.752 4.163 -3.249 1.00 92.19 92 HIS A C 1
ATOM 753 O O . HIS A 1 92 ? 4.880 4.271 -2.390 1.00 92.19 92 HIS A O 1
ATOM 759 N N . ARG A 1 93 ? 6.402 5.214 -3.765 1.00 93.06 93 ARG A N 1
ATOM 760 C CA . ARG A 1 93 ? 6.141 6.607 -3.375 1.00 93.06 93 ARG A CA 1
ATOM 761 C C . ARG A 1 93 ? 4.696 7.011 -3.663 1.00 93.06 93 ARG A C 1
ATOM 763 O O . ARG A 1 93 ? 4.043 7.598 -2.806 1.00 93.06 93 ARG A O 1
ATOM 770 N N . PHE A 1 94 ? 4.168 6.631 -4.828 1.00 92.75 94 PHE A N 1
ATOM 771 C CA . PHE A 1 94 ? 2.764 6.857 -5.179 1.00 92.75 94 PHE A CA 1
ATOM 772 C C . PHE A 1 94 ? 1.804 6.214 -4.168 1.00 92.75 94 PHE A C 1
ATOM 774 O O . PHE A 1 94 ? 0.894 6.871 -3.667 1.00 92.75 94 PHE A O 1
ATOM 781 N N . ASN A 1 95 ? 2.016 4.940 -3.830 1.00 93.50 95 ASN A N 1
ATOM 782 C CA . ASN A 1 95 ? 1.147 4.239 -2.886 1.00 93.50 95 ASN A CA 1
ATOM 783 C C . ASN A 1 95 ? 1.267 4.806 -1.462 1.00 93.50 95 ASN A C 1
ATOM 785 O O . ASN A 1 95 ? 0.257 4.979 -0.783 1.00 93.50 95 ASN A O 1
ATOM 789 N N . PHE A 1 96 ? 2.478 5.180 -1.042 1.00 94.31 96 PHE A N 1
ATOM 790 C CA . PHE A 1 96 ? 2.698 5.840 0.240 1.00 94.31 96 PHE A CA 1
ATOM 791 C C . PHE A 1 96 ? 1.980 7.194 0.334 1.00 94.31 96 PHE A C 1
ATOM 793 O O . PHE A 1 96 ? 1.388 7.505 1.368 1.00 94.31 96 PHE A O 1
ATOM 800 N N . ALA A 1 97 ? 1.965 7.979 -0.746 1.00 94.44 97 ALA A N 1
ATOM 801 C CA . ALA A 1 97 ? 1.212 9.231 -0.800 1.00 94.44 97 ALA A CA 1
ATOM 802 C C . ALA A 1 97 ? -0.301 8.992 -0.638 1.00 94.44 97 ALA A C 1
ATOM 804 O O . ALA A 1 97 ? -0.949 9.674 0.155 1.00 94.44 97 ALA A O 1
ATOM 805 N N . LEU A 1 98 ? -0.858 7.971 -1.303 1.00 94.50 98 LEU A N 1
ATOM 806 C CA . LEU A 1 98 ? -2.261 7.579 -1.107 1.00 94.50 98 LEU A CA 1
ATOM 807 C C . LEU A 1 98 ? -2.545 7.173 0.344 1.00 94.50 98 LEU A C 1
ATOM 809 O O . LEU A 1 98 ? -3.535 7.613 0.925 1.00 94.50 98 LEU A O 1
ATOM 813 N N . LEU A 1 99 ? -1.669 6.370 0.949 1.00 94.69 99 LEU A N 1
ATOM 814 C CA . LEU A 1 99 ? -1.811 5.972 2.349 1.00 94.69 99 LEU A CA 1
ATOM 815 C C . LEU A 1 99 ? -1.688 7.159 3.302 1.00 94.69 99 LEU A C 1
ATOM 817 O O . LEU A 1 99 ? -2.386 7.185 4.309 1.00 94.69 99 LEU A O 1
ATOM 821 N N . SER A 1 100 ? -0.867 8.157 2.977 1.00 95.31 100 SER A N 1
ATOM 822 C CA . SER A 1 100 ? -0.753 9.392 3.761 1.00 95.31 100 SER A CA 1
ATOM 823 C C . SER A 1 100 ? -2.072 10.168 3.784 1.00 95.31 100 SER A C 1
ATOM 825 O O . SER A 1 100 ? -2.477 10.640 4.837 1.00 95.31 100 SER A O 1
ATOM 827 N N . HIS A 1 101 ? -2.823 10.194 2.681 1.00 95.62 101 HIS A N 1
ATOM 828 C CA . HIS A 1 101 ? -4.173 10.766 2.694 1.00 95.62 101 HIS A CA 1
ATOM 829 C C . HIS A 1 101 ? -5.159 9.959 3.549 1.00 95.62 101 HIS A C 1
ATOM 831 O O . HIS A 1 101 ? -5.999 10.538 4.234 1.00 95.62 101 HIS A O 1
ATOM 837 N N . VAL A 1 102 ? -5.052 8.626 3.555 1.00 94.44 102 VAL A N 1
ATOM 838 C CA . VAL A 1 102 ? -5.872 7.773 4.435 1.00 94.44 102 VAL A CA 1
ATOM 839 C C . VAL A 1 102 ? -5.511 8.001 5.904 1.00 94.44 102 VAL A C 1
ATOM 841 O O . VAL A 1 102 ? -6.402 8.080 6.746 1.00 94.44 102 VAL A O 1
ATOM 844 N N . ARG A 1 103 ? -4.220 8.161 6.208 1.00 95.00 103 ARG A N 1
ATOM 845 C CA . ARG A 1 103 ? -3.722 8.538 7.534 1.00 95.00 103 ARG A CA 1
ATOM 846 C C . ARG A 1 103 ? -4.369 9.825 8.018 1.00 95.00 103 ARG A C 1
ATOM 848 O O . ARG A 1 103 ? -4.877 9.854 9.134 1.00 95.00 103 ARG A O 1
ATOM 855 N N . ASP A 1 104 ? -4.373 10.849 7.174 1.00 95.50 104 ASP A N 1
ATOM 856 C CA . ASP A 1 104 ? -4.918 12.157 7.527 1.00 95.50 104 ASP A CA 1
ATOM 857 C C . ASP A 1 104 ? -6.446 12.097 7.708 1.00 95.50 104 ASP A C 1
ATOM 859 O O . ASP A 1 104 ? -6.984 12.726 8.616 1.00 95.50 104 ASP A O 1
ATOM 863 N N . LEU A 1 105 ? -7.147 11.279 6.912 1.00 94.44 105 LEU A N 1
ATOM 864 C CA . LEU A 1 105 ? -8.597 11.083 7.028 1.00 94.44 105 LEU A CA 1
ATOM 865 C C . LEU A 1 105 ? -9.010 10.388 8.336 1.00 94.44 105 LEU A C 1
ATOM 867 O O . LEU A 1 105 ? -10.026 10.749 8.927 1.00 94.44 105 LEU A O 1
ATOM 871 N N . TYR A 1 106 ? -8.242 9.385 8.770 1.00 92.81 106 TYR A N 1
ATOM 872 C CA . TYR A 1 106 ? -8.548 8.579 9.958 1.00 92.81 106 TYR A CA 1
ATOM 873 C C . TYR A 1 106 ? -7.741 8.984 11.204 1.00 92.81 106 TYR A C 1
ATOM 875 O O . TYR A 1 106 ? -7.846 8.346 12.249 1.00 92.81 106 TYR A O 1
ATOM 883 N N . ASN A 1 107 ? -6.936 10.046 11.122 1.00 93.94 107 ASN A N 1
ATOM 884 C CA . ASN A 1 107 ? -6.129 10.579 12.222 1.00 93.94 107 ASN A CA 1
ATOM 885 C C . ASN A 1 107 ? -5.288 9.508 12.952 1.00 93.94 107 ASN A C 1
ATOM 887 O O . ASN A 1 107 ? -5.389 9.329 14.169 1.00 93.94 107 ASN A O 1
ATOM 891 N N . PHE A 1 108 ? -4.475 8.759 12.206 1.00 94.44 108 PHE A N 1
ATOM 892 C CA . PHE A 1 108 ? -3.482 7.834 12.768 1.00 94.44 108 PHE A CA 1
ATOM 893 C C . PHE A 1 108 ? -2.055 8.257 12.389 1.00 94.44 108 PHE A C 1
ATOM 895 O O . PHE A 1 108 ? -1.850 9.241 11.688 1.00 94.44 108 PHE A O 1
ATOM 902 N N . SER A 1 109 ? -1.038 7.544 12.865 1.00 94.81 109 SER A N 1
ATOM 903 C CA . SER A 1 109 ? 0.370 7.805 12.548 1.00 94.81 109 SER A CA 1
ATOM 904 C C . SER A 1 109 ? 1.068 6.546 12.040 1.00 94.81 109 SER A C 1
ATOM 906 O O . SER A 1 109 ? 0.663 5.425 12.355 1.00 94.81 109 SER A O 1
ATOM 908 N N . PHE A 1 110 ? 2.121 6.719 11.239 1.00 95.19 110 PHE A N 1
ATOM 909 C CA . PHE A 1 110 ? 2.905 5.598 10.728 1.00 95.19 110 PHE A CA 1
ATOM 910 C C . PHE A 1 110 ? 4.144 5.342 11.579 1.00 95.19 110 PHE A C 1
ATOM 912 O O . PHE A 1 110 ? 4.919 6.250 11.871 1.00 95.19 110 PHE A O 1
ATOM 919 N N . VAL A 1 111 ? 4.393 4.071 11.875 1.00 95.31 111 VAL A N 1
ATOM 920 C CA . VAL A 1 111 ? 5.706 3.570 12.284 1.00 95.31 111 VAL A CA 1
ATOM 921 C C . VAL A 1 111 ? 6.315 2.886 11.068 1.00 95.31 111 VAL A C 1
ATOM 923 O O . VAL A 1 111 ? 5.947 1.762 10.727 1.00 95.31 111 VAL A O 1
ATOM 926 N N . LEU A 1 112 ? 7.188 3.605 10.362 1.00 95.56 112 LEU A N 1
ATOM 927 C CA . LEU A 1 112 ? 7.710 3.164 9.072 1.00 95.56 112 LEU A CA 1
ATOM 928 C C . LEU A 1 112 ? 8.857 2.170 9.234 1.00 95.56 112 LEU A C 1
ATOM 930 O O . LEU A 1 112 ? 9.778 2.365 10.023 1.00 95.56 112 LEU A O 1
ATOM 934 N N . SER A 1 113 ? 8.820 1.114 8.436 1.00 95.00 113 SER A N 1
ATOM 935 C CA . SER A 1 113 ? 9.903 0.145 8.282 1.00 95.00 113 SER A CA 1
ATOM 936 C C . SER A 1 113 ? 10.117 -0.151 6.803 1.00 95.00 113 SER A C 1
ATOM 938 O O . SER A 1 113 ? 9.225 0.075 5.983 1.00 95.00 113 SER A O 1
ATOM 940 N N . LYS A 1 114 ? 11.298 -0.666 6.448 1.00 94.38 114 LYS A N 1
ATOM 941 C CA . LYS A 1 114 ? 11.638 -0.996 5.059 1.00 94.38 114 LYS A CA 1
ATOM 942 C C . LYS A 1 114 ? 11.984 -2.463 4.864 1.00 94.38 114 LYS A C 1
ATOM 944 O O . LYS A 1 114 ? 12.558 -3.098 5.742 1.00 94.38 114 LYS A O 1
ATOM 949 N N . THR A 1 115 ? 11.688 -2.972 3.677 1.00 95.12 115 THR A N 1
ATOM 950 C CA . THR A 1 115 ? 12.123 -4.287 3.203 1.00 95.12 115 THR A CA 1
ATOM 951 C C . THR A 1 115 ? 12.535 -4.207 1.734 1.00 95.12 115 THR A C 1
ATOM 953 O O . THR A 1 115 ? 12.180 -3.261 1.036 1.00 95.12 115 THR A O 1
ATOM 956 N N . SER A 1 116 ? 13.301 -5.182 1.254 1.00 93.12 116 SER A N 1
ATOM 957 C CA . SER A 1 116 ? 13.772 -5.231 -0.135 1.00 93.12 116 SER A CA 1
ATOM 958 C C . SER A 1 116 ? 12.869 -6.053 -1.056 1.00 93.12 116 SER A C 1
ATOM 960 O O . SER A 1 116 ? 12.995 -5.959 -2.276 1.00 93.12 116 SER A O 1
ATOM 962 N N . THR A 1 117 ? 11.962 -6.870 -0.508 1.00 94.06 117 THR A N 1
ATOM 963 C CA . THR A 1 117 ? 11.100 -7.759 -1.299 1.00 94.06 117 THR A CA 1
ATOM 964 C C . THR A 1 117 ? 9.624 -7.610 -0.936 1.00 94.06 117 THR A C 1
ATOM 966 O O . THR A 1 117 ? 9.251 -7.358 0.207 1.00 94.06 117 THR A O 1
ATOM 969 N N . TRP A 1 118 ? 8.743 -7.805 -1.920 1.00 94.38 118 TRP A N 1
ATOM 970 C CA . TRP 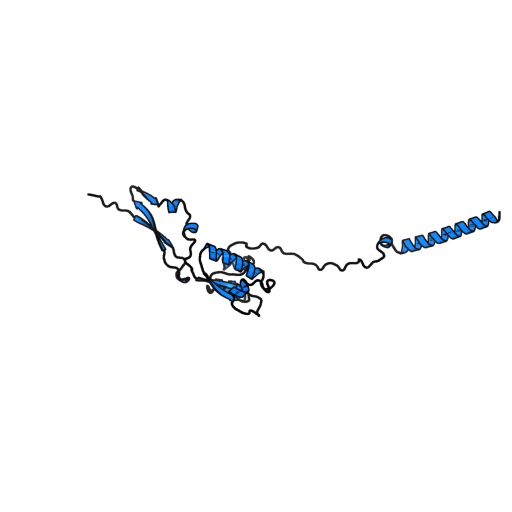A 1 118 ? 7.287 -7.783 -1.715 1.00 94.38 118 TRP A CA 1
ATOM 971 C C . TRP A 1 118 ? 6.770 -8.992 -0.940 1.00 94.38 118 TRP A C 1
ATOM 973 O O . TRP A 1 118 ? 5.736 -8.906 -0.289 1.00 94.38 118 TRP A O 1
ATOM 983 N N . GLY A 1 119 ? 7.461 -10.121 -1.045 1.00 93.38 119 GLY A N 1
ATOM 984 C CA . GLY A 1 119 ? 7.040 -11.386 -0.472 1.00 93.38 119 GLY A CA 1
ATOM 985 C C . GLY A 1 119 ? 6.904 -12.469 -1.518 1.00 93.38 119 GLY A C 1
ATOM 986 O O . GLY A 1 119 ? 5.856 -12.658 -2.149 1.00 93.38 119 GLY A O 1
ATOM 987 N N . TYR A 1 120 ? 8.018 -13.157 -1.710 1.00 92.62 120 TYR A N 1
ATOM 988 C CA . TYR A 1 120 ? 8.138 -14.352 -2.519 1.00 92.62 120 TYR A CA 1
ATOM 989 C C . TYR A 1 120 ? 8.014 -15.574 -1.621 1.00 92.62 120 TYR A C 1
ATOM 991 O O . TYR A 1 120 ? 8.524 -15.590 -0.499 1.00 92.62 120 TYR A O 1
ATOM 999 N N . LEU A 1 121 ? 7.312 -16.586 -2.119 1.00 92.44 121 LEU A N 1
ATOM 1000 C CA . LEU A 1 121 ? 7.187 -17.857 -1.429 1.00 92.44 121 LEU A CA 1
ATOM 1001 C C . LEU A 1 121 ? 8.508 -18.618 -1.580 1.00 92.44 121 LEU A C 1
ATOM 1003 O O . LEU A 1 121 ? 8.894 -18.980 -2.689 1.00 92.44 121 LEU A O 1
ATOM 1007 N N . LYS A 1 122 ? 9.207 -18.837 -0.468 1.00 91.00 122 LYS A N 1
ATOM 1008 C CA . LYS A 1 122 ? 10.441 -19.626 -0.400 1.00 91.00 122 LYS A CA 1
ATOM 1009 C C . LYS A 1 122 ? 10.280 -20.671 0.692 1.00 91.00 122 LYS A C 1
ATOM 1011 O O . LYS A 1 122 ? 9.986 -20.328 1.834 1.00 91.00 122 LYS A O 1
ATOM 1016 N N . ASN A 1 123 ? 10.455 -21.944 0.345 1.00 90.75 123 ASN A N 1
ATOM 1017 C CA . ASN A 1 123 ? 10.359 -23.064 1.290 1.00 90.75 123 ASN A CA 1
ATOM 1018 C C . ASN A 1 123 ? 9.057 -23.039 2.124 1.00 90.75 123 ASN A C 1
ATOM 1020 O O . ASN A 1 123 ? 9.078 -23.219 3.338 1.00 90.75 123 ASN A O 1
ATOM 1024 N N . GLY A 1 124 ? 7.925 -22.726 1.481 1.00 89.56 124 GLY A N 1
ATOM 1025 C CA . GLY A 1 124 ? 6.610 -22.662 2.131 1.00 89.56 124 GLY A CA 1
ATOM 1026 C C . GLY A 1 124 ? 6.349 -21.421 2.995 1.00 89.56 124 GLY A C 1
ATOM 1027 O O . GLY A 1 124 ? 5.254 -21.289 3.534 1.00 89.56 124 GLY A O 1
ATOM 1028 N N . LYS A 1 125 ? 7.302 -20.486 3.117 1.00 93.25 125 LYS A N 1
ATOM 1029 C CA . LYS A 1 125 ? 7.124 -19.226 3.856 1.00 93.25 125 LYS A CA 1
ATOM 1030 C C . LYS A 1 125 ? 7.281 -18.023 2.934 1.00 93.25 125 LYS A C 1
ATOM 1032 O O . LYS A 1 125 ? 8.142 -18.001 2.058 1.00 93.25 125 LYS A O 1
ATOM 1037 N N . PHE A 1 126 ? 6.449 -17.005 3.134 1.00 95.00 126 PHE A N 1
ATOM 1038 C CA . PHE A 1 126 ? 6.605 -15.735 2.431 1.00 95.00 126 PHE A CA 1
ATOM 1039 C C . PHE A 1 126 ? 7.728 -14.909 3.067 1.00 95.00 126 PHE A C 1
ATOM 1041 O O . PHE A 1 126 ? 7.785 -14.759 4.291 1.00 95.00 126 PHE A O 1
ATOM 1048 N N . ASP A 1 127 ? 8.615 -14.366 2.234 1.00 94.69 127 ASP A N 1
ATOM 1049 C CA . ASP A 1 127 ? 9.609 -13.373 2.651 1.00 94.69 127 ASP A CA 1
ATOM 1050 C C . ASP A 1 127 ? 9.041 -11.939 2.609 1.00 94.69 127 ASP A C 1
ATOM 1052 O O . ASP A 1 127 ? 7.837 -11.739 2.425 1.00 94.69 127 ASP A O 1
ATOM 1056 N N . GLY A 1 128 ? 9.890 -10.934 2.826 1.00 94.94 128 GLY A N 1
ATOM 1057 C CA . GLY A 1 128 ? 9.564 -9.543 2.512 1.00 94.94 128 GLY A CA 1
ATOM 1058 C C . GLY A 1 128 ? 8.341 -8.971 3.222 1.00 94.94 128 GLY A C 1
ATOM 1059 O O . GLY A 1 128 ? 8.045 -9.303 4.371 1.00 94.94 128 GLY A O 1
ATOM 1060 N N . MET A 1 129 ? 7.629 -8.101 2.504 1.00 96.44 129 MET A N 1
ATOM 1061 C CA . MET A 1 129 ? 6.456 -7.394 3.014 1.00 96.44 129 MET A CA 1
ATOM 1062 C C . MET A 1 129 ? 5.326 -8.348 3.412 1.00 96.44 129 MET A C 1
ATOM 1064 O O . MET A 1 129 ? 4.833 -8.258 4.531 1.00 96.44 129 MET A O 1
ATOM 1068 N N . ILE A 1 130 ? 4.951 -9.300 2.551 1.00 96.31 130 ILE A N 1
ATOM 1069 C CA . ILE A 1 130 ? 3.915 -10.291 2.893 1.00 96.31 130 ILE A CA 1
ATOM 1070 C C . ILE A 1 130 ? 4.335 -11.133 4.092 1.00 96.31 130 ILE A C 1
ATOM 1072 O O . ILE A 1 130 ? 3.531 -11.360 4.986 1.00 96.31 130 ILE A O 1
ATOM 1076 N N . GLY A 1 131 ? 5.590 -11.577 4.142 1.00 96.19 131 GLY A N 1
ATOM 1077 C CA . GLY A 1 131 ? 6.100 -12.350 5.267 1.00 96.19 131 GLY A CA 1
ATOM 1078 C C . GLY A 1 131 ? 5.961 -11.611 6.593 1.00 96.19 131 GLY A C 1
ATOM 1079 O O . GLY A 1 131 ? 5.526 -12.201 7.578 1.00 96.19 131 GLY A O 1
ATOM 1080 N N . ALA A 1 132 ? 6.292 -10.320 6.613 1.00 96.81 132 ALA A N 1
ATOM 1081 C CA . ALA A 1 132 ? 6.149 -9.484 7.802 1.00 96.81 132 ALA A CA 1
ATOM 1082 C C . ALA A 1 132 ? 4.680 -9.267 8.205 1.00 96.81 132 ALA A C 1
ATOM 1084 O O . ALA A 1 132 ? 4.379 -9.258 9.397 1.00 96.81 132 ALA A O 1
ATOM 1085 N N . LEU A 1 133 ? 3.760 -9.150 7.239 1.00 96.44 133 LEU A N 1
ATOM 1086 C CA . LEU A 1 133 ? 2.317 -9.089 7.511 1.00 96.44 133 LEU A CA 1
ATOM 1087 C C . LEU A 1 133 ? 1.814 -10.400 8.130 1.00 96.44 133 LEU A C 1
ATOM 1089 O O . LEU A 1 133 ? 1.157 -10.387 9.167 1.00 96.44 133 LEU A O 1
ATOM 1093 N N . VAL A 1 134 ? 2.196 -11.544 7.556 1.00 96.06 134 VAL A N 1
ATOM 1094 C CA . VAL A 1 134 ? 1.818 -12.874 8.066 1.00 96.06 134 VAL A CA 1
ATOM 1095 C C . VAL A 1 134 ? 2.356 -13.103 9.483 1.00 96.06 134 VAL A C 1
ATOM 1097 O O . VAL A 1 134 ? 1.664 -13.668 10.327 1.00 96.06 134 VAL A O 1
ATOM 1100 N N . ARG A 1 135 ? 3.575 -12.632 9.776 1.00 95.56 135 ARG A N 1
ATOM 1101 C CA . ARG A 1 135 ? 4.184 -12.703 11.115 1.00 95.56 135 ARG A CA 1
ATOM 1102 C C . ARG A 1 135 ? 3.705 -11.612 12.081 1.00 95.56 135 ARG A C 1
ATOM 1104 O O . ARG A 1 135 ? 4.163 -11.591 13.219 1.00 95.56 135 ARG A O 1
ATOM 1111 N N . LYS A 1 136 ? 2.787 -10.727 11.666 1.00 94.75 136 LYS A N 1
ATOM 1112 C CA . LYS A 1 136 ? 2.283 -9.587 12.461 1.00 94.75 136 LYS A CA 1
ATOM 1113 C C . LYS A 1 136 ? 3.385 -8.622 12.931 1.00 94.75 136 LYS A C 1
ATOM 1115 O O . LYS A 1 136 ? 3.246 -7.941 13.951 1.00 94.75 136 LYS A O 1
ATOM 1120 N N . GLU A 1 137 ? 4.484 -8.558 12.184 1.00 95.06 137 GLU A N 1
ATOM 1121 C CA . GLU A 1 137 ? 5.579 -7.598 12.380 1.00 95.06 137 GLU A CA 1
ATOM 1122 C C . GLU A 1 137 ? 5.204 -6.221 11.815 1.00 95.06 137 GLU A C 1
ATOM 1124 O O . GLU A 1 137 ? 5.604 -5.192 12.358 1.00 95.06 137 GLU A O 1
ATOM 1129 N N . ALA A 1 138 ? 4.393 -6.213 10.755 1.00 95.81 138 ALA A N 1
ATOM 1130 C CA . ALA A 1 138 ? 3.780 -5.032 10.167 1.00 95.81 138 ALA A CA 1
ATOM 1131 C C . ALA A 1 138 ? 2.254 -5.170 10.194 1.00 95.81 138 ALA A C 1
ATOM 1133 O O . ALA A 1 138 ? 1.736 -6.282 10.099 1.00 95.81 138 ALA A O 1
ATOM 1134 N N . ASP A 1 139 ? 1.548 -4.047 10.302 1.00 94.81 139 ASP A N 1
ATOM 1135 C CA . ASP A 1 139 ? 0.083 -4.015 10.308 1.00 94.81 139 ASP A CA 1
ATOM 1136 C C . ASP A 1 139 ? -0.469 -3.759 8.903 1.00 94.81 139 ASP A C 1
ATOM 1138 O O . ASP A 1 139 ? -1.479 -4.337 8.510 1.00 94.81 139 ASP A O 1
ATOM 1142 N N . ILE A 1 140 ? 0.220 -2.918 8.123 1.00 95.31 140 ILE A N 1
ATOM 1143 C CA . ILE A 1 140 ? -0.151 -2.588 6.744 1.00 95.31 140 ILE A CA 1
ATOM 1144 C C . ILE A 1 140 ? 1.063 -2.615 5.808 1.00 95.31 140 ILE A C 1
ATOM 1146 O O . ILE A 1 140 ? 2.188 -2.268 6.182 1.00 95.31 140 ILE A O 1
ATOM 1150 N N . GLY A 1 141 ? 0.820 -3.019 4.560 1.00 95.12 141 GLY A N 1
ATOM 1151 C CA . GLY A 1 141 ? 1.793 -2.922 3.477 1.00 95.12 141 GLY A CA 1
ATOM 1152 C C . GLY A 1 141 ? 1.710 -1.556 2.806 1.00 95.12 141 GLY A C 1
ATOM 1153 O O . GLY A 1 141 ? 0.687 -1.220 2.216 1.00 95.12 141 GLY A O 1
ATOM 1154 N N . GLY A 1 142 ? 2.789 -0.779 2.864 1.00 93.12 142 GLY A N 1
ATOM 1155 C CA . GLY A 1 142 ? 2.859 0.566 2.291 1.00 93.12 142 GLY A CA 1
ATOM 1156 C C . GLY A 1 142 ? 3.300 0.616 0.828 1.00 93.12 142 GLY A C 1
ATOM 1157 O O . GLY A 1 142 ? 3.734 1.652 0.334 1.00 93.12 142 GLY A O 1
ATOM 1158 N N . SER A 1 143 ? 3.289 -0.521 0.136 1.00 93.88 143 SER A N 1
ATOM 1159 C CA . SER A 1 143 ? 3.758 -0.651 -1.241 1.00 93.88 143 SER A CA 1
ATOM 1160 C C . SER A 1 143 ? 2.734 -1.358 -2.114 1.00 93.88 143 SER A C 1
ATOM 1162 O O . SER A 1 143 ? 2.068 -2.287 -1.652 1.00 93.88 143 SER A O 1
ATOM 1164 N N . PRO A 1 144 ? 2.631 -0.975 -3.398 1.00 92.31 144 PRO A N 1
ATOM 1165 C CA . PRO A 1 144 ? 1.705 -1.624 -4.301 1.00 92.31 144 PRO A CA 1
ATOM 1166 C C . PRO A 1 144 ? 2.168 -3.052 -4.561 1.00 92.31 144 PRO A C 1
ATOM 1168 O O . PRO A 1 144 ? 3.358 -3.331 -4.730 1.00 92.31 144 PRO A O 1
ATOM 1171 N N . ILE A 1 145 ? 1.205 -3.961 -4.621 1.00 92.44 145 ILE A N 1
ATOM 1172 C CA . ILE A 1 145 ? 1.453 -5.368 -4.877 1.00 92.44 145 ILE A CA 1
ATOM 1173 C C . ILE A 1 145 ? 0.369 -5.925 -5.794 1.00 92.44 145 ILE A C 1
ATOM 1175 O O . ILE A 1 145 ? -0.809 -5.599 -5.669 1.00 92.44 145 ILE A O 1
ATOM 1179 N N . PHE A 1 146 ? 0.771 -6.777 -6.735 1.00 91.25 146 PHE A N 1
ATOM 1180 C CA . PHE A 1 146 ? -0.183 -7.460 -7.599 1.00 91.25 146 PHE A CA 1
ATOM 1181 C C . PHE A 1 146 ? -1.044 -8.436 -6.798 1.00 91.25 146 PHE A C 1
ATOM 1183 O O . PHE A 1 146 ? -0.531 -9.213 -5.979 1.00 91.25 146 PHE A O 1
ATOM 1190 N N . PHE A 1 147 ? -2.339 -8.421 -7.098 1.00 90.75 147 PHE A N 1
ATOM 1191 C CA . PHE A 1 147 ? -3.297 -9.407 -6.622 1.00 90.75 147 PHE A CA 1
ATOM 1192 C C . PHE A 1 147 ? -2.926 -10.777 -7.189 1.00 90.75 147 PHE A C 1
ATOM 1194 O O . PHE A 1 147 ? -2.888 -10.969 -8.405 1.00 90.75 147 PHE A O 1
ATOM 1201 N N . ARG A 1 148 ? -2.616 -11.728 -6.307 1.00 90.75 148 ARG A N 1
ATOM 1202 C CA . ARG A 1 148 ? -2.378 -13.131 -6.666 1.00 90.75 148 ARG A CA 1
ATOM 1203 C C .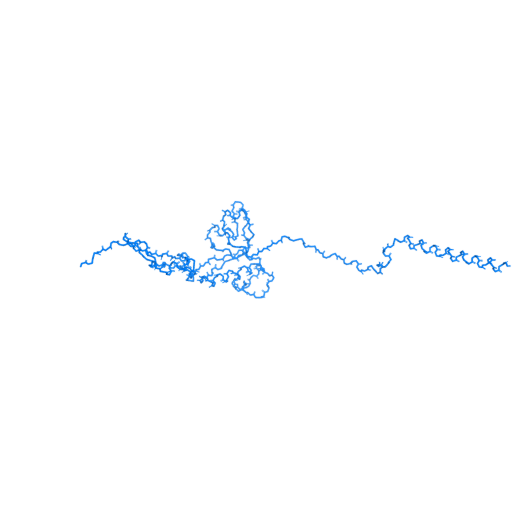 ARG A 1 148 ? -3.125 -14.022 -5.689 1.00 90.75 148 ARG A C 1
ATOM 1205 O O . ARG A 1 148 ? -3.123 -13.749 -4.492 1.00 90.75 148 ARG A O 1
ATOM 1212 N N . ILE A 1 149 ? -3.699 -15.108 -6.198 1.00 92.12 149 ILE A N 1
ATOM 1213 C CA . ILE A 1 149 ? -4.519 -16.040 -5.410 1.00 92.12 149 ILE A CA 1
ATOM 1214 C C . ILE A 1 149 ? -3.721 -16.626 -4.238 1.00 92.12 149 ILE A C 1
ATOM 1216 O O . ILE A 1 149 ? -4.224 -16.700 -3.127 1.00 92.12 149 ILE A O 1
ATOM 1220 N N . GLU A 1 150 ? -2.453 -16.979 -4.452 1.00 92.12 150 GLU A N 1
ATOM 1221 C CA . GLU A 1 150 ? -1.572 -17.521 -3.405 1.00 92.12 150 GLU A CA 1
ATOM 1222 C C . GLU A 1 150 ? -1.393 -16.571 -2.215 1.00 92.12 150 GLU A C 1
ATOM 1224 O O . GLU A 1 150 ? -1.315 -17.013 -1.074 1.00 92.12 150 GLU A O 1
ATOM 1229 N N . ARG A 1 151 ? -1.354 -15.262 -2.483 1.00 93.38 151 ARG A N 1
ATOM 1230 C CA . ARG A 1 151 ? -1.184 -14.213 -1.471 1.00 93.38 151 ARG A CA 1
ATOM 1231 C C . ARG A 1 151 ? -2.507 -13.890 -0.783 1.00 93.38 151 ARG A C 1
ATOM 1233 O O . ARG A 1 151 ? -2.523 -13.715 0.426 1.00 93.38 151 ARG A O 1
ATOM 1240 N N . ALA A 1 152 ? -3.611 -13.907 -1.529 1.00 93.19 152 ALA A N 1
ATOM 1241 C CA . ALA A 1 152 ? -4.958 -13.688 -0.997 1.00 93.19 152 ALA A CA 1
ATOM 1242 C C . ALA A 1 152 ? -5.388 -14.740 0.045 1.00 93.19 152 ALA A C 1
ATOM 1244 O O . ALA A 1 152 ? -6.320 -14.507 0.800 1.00 93.19 152 ALA A O 1
ATOM 1245 N N . LYS A 1 153 ? -4.714 -15.899 0.103 1.00 93.44 153 LYS A N 1
ATOM 1246 C CA . LYS A 1 153 ? -4.940 -16.916 1.145 1.00 93.44 153 LYS A CA 1
ATOM 1247 C C . LYS A 1 153 ? -4.340 -16.547 2.506 1.00 93.44 153 LYS A C 1
ATOM 1249 O O . LYS A 1 153 ? -4.691 -17.176 3.497 1.00 93.44 153 LYS A O 1
ATOM 1254 N N . VAL A 1 154 ? -3.389 -15.612 2.543 1.00 94.25 154 VAL A N 1
ATOM 1255 C CA . VAL A 1 154 ? -2.605 -15.290 3.750 1.00 94.25 154 VAL A CA 1
ATOM 1256 C C . VAL A 1 154 ? -2.661 -13.817 4.144 1.00 94.25 154 VAL A C 1
ATOM 1258 O O . VAL A 1 154 ? -2.318 -13.487 5.276 1.00 94.25 154 VAL A O 1
ATOM 1261 N N . ILE A 1 155 ? -3.059 -12.937 3.224 1.00 94.81 155 ILE A N 1
ATOM 1262 C CA . ILE A 1 155 ? -3.239 -11.507 3.463 1.00 94.81 155 ILE A CA 1
ATOM 1263 C C . ILE A 1 155 ? -4.527 -11.014 2.811 1.00 94.81 155 ILE A C 1
ATOM 1265 O O . ILE A 1 155 ? -4.912 -11.484 1.738 1.00 94.81 155 ILE A O 1
ATOM 1269 N N . ASP A 1 156 ? -5.115 -9.993 3.422 1.00 94.75 156 ASP A N 1
ATOM 1270 C CA . ASP A 1 156 ? -6.233 -9.259 2.850 1.00 94.75 156 ASP A CA 1
ATOM 1271 C C . ASP A 1 156 ? -5.737 -8.061 2.041 1.00 94.75 156 ASP A C 1
ATOM 1273 O O . ASP A 1 156 ? -4.785 -7.364 2.404 1.00 94.75 156 ASP A O 1
ATOM 1277 N N . TYR A 1 157 ? -6.405 -7.815 0.920 1.00 92.88 157 TYR A N 1
ATOM 1278 C CA . TYR A 1 157 ? -6.147 -6.662 0.071 1.00 92.88 157 TYR A CA 1
ATOM 1279 C C . TYR A 1 157 ? -7.202 -5.583 0.309 1.00 92.88 157 TYR A C 1
ATOM 1281 O O . TYR A 1 157 ? -8.368 -5.887 0.535 1.00 92.88 157 TYR A O 1
ATOM 1289 N N . THR A 1 158 ? -6.806 -4.315 0.197 1.00 90.12 158 THR A N 1
ATOM 1290 C CA . THR A 1 158 ? -7.714 -3.176 0.377 1.00 90.12 158 THR A CA 1
ATOM 1291 C C . THR A 1 158 ? -8.507 -2.879 -0.898 1.00 90.12 158 THR A C 1
ATOM 1293 O O . THR A 1 158 ? -9.604 -3.384 -1.103 1.00 90.12 158 THR A O 1
ATOM 1296 N N . THR A 1 159 ? -7.957 -2.054 -1.786 1.00 88.19 159 THR A N 1
ATOM 1297 C CA . THR A 1 159 ? -8.587 -1.660 -3.046 1.00 88.19 159 THR A CA 1
ATOM 1298 C C . THR A 1 159 ? -7.559 -1.597 -4.168 1.00 88.19 159 THR A C 1
ATOM 1300 O O . THR A 1 159 ? -6.347 -1.557 -3.945 1.00 88.19 159 THR A O 1
ATOM 1303 N N . ARG A 1 160 ? -8.044 -1.592 -5.409 1.00 88.31 160 ARG A N 1
ATOM 1304 C CA . ARG A 1 160 ? -7.202 -1.431 -6.595 1.00 88.31 160 ARG A CA 1
ATOM 1305 C C . ARG A 1 160 ? -6.788 0.034 -6.716 1.00 88.31 160 ARG A C 1
ATOM 1307 O O . ARG A 1 160 ? -7.553 0.850 -7.213 1.00 88.31 160 ARG A O 1
ATOM 1314 N N . THR A 1 161 ? -5.572 0.351 -6.277 1.00 89.44 161 THR A N 1
ATOM 1315 C CA . THR A 1 161 ? -5.003 1.708 -6.376 1.00 89.44 161 THR A CA 1
ATOM 1316 C C . THR A 1 161 ? -4.505 2.051 -7.778 1.00 89.44 161 THR A C 1
ATOM 1318 O O . THR A 1 161 ? -4.503 3.215 -8.162 1.00 89.44 161 THR A O 1
ATOM 1321 N N . TRP A 1 162 ? -4.090 1.047 -8.555 1.00 88.88 162 TRP A N 1
ATOM 1322 C CA . TRP A 1 162 ? -3.619 1.216 -9.927 1.00 88.88 162 TRP A CA 1
ATOM 1323 C C . TRP A 1 162 ? -3.998 0.011 -10.788 1.00 88.88 162 TRP A C 1
ATOM 1325 O O . TRP A 1 162 ? -3.934 -1.134 -10.335 1.00 88.88 162 TRP A O 1
ATOM 1335 N N . VAL A 1 163 ? -4.357 0.259 -12.048 1.00 87.00 163 VAL A N 1
ATOM 1336 C CA . VAL A 1 163 ? -4.630 -0.793 -13.035 1.00 87.00 163 VAL A CA 1
ATOM 1337 C C . VAL A 1 163 ? -3.463 -0.851 -14.012 1.00 87.00 163 VAL A C 1
ATOM 1339 O O . VAL A 1 163 ? -3.371 -0.054 -14.940 1.00 87.00 163 VAL A O 1
ATOM 1342 N N . ALA A 1 164 ? -2.560 -1.808 -13.804 1.00 83.88 164 ALA A N 1
ATOM 1343 C CA . ALA A 1 164 ? -1.500 -2.098 -14.761 1.00 83.88 164 ALA A CA 1
ATOM 1344 C C . ALA A 1 164 ? -2.007 -3.090 -15.815 1.00 83.88 164 ALA A C 1
ATOM 1346 O O . ALA A 1 164 ? -2.606 -4.112 -15.476 1.00 83.88 164 ALA A O 1
ATOM 1347 N N . ARG A 1 165 ? -1.742 -2.799 -17.090 1.00 84.88 165 ARG A N 1
ATOM 1348 C CA . ARG A 1 165 ? -1.961 -3.727 -18.204 1.00 84.88 165 ARG A CA 1
ATOM 1349 C C . ARG A 1 165 ? -0.599 -4.169 -18.741 1.00 84.88 165 ARG A C 1
ATOM 1351 O O . ARG A 1 165 ? 0.277 -3.314 -18.866 1.00 84.88 165 ARG A O 1
ATOM 1358 N N . PRO A 1 166 ? -0.396 -5.461 -19.046 1.00 86.06 166 PRO A N 1
ATOM 1359 C CA . PRO A 1 166 ? 0.823 -5.890 -19.714 1.00 86.06 166 PRO A CA 1
ATOM 1360 C C . PRO A 1 166 ? 0.890 -5.231 -21.096 1.00 86.06 166 PRO A C 1
ATOM 1362 O O . PRO A 1 166 ? -0.088 -5.245 -21.843 1.00 86.06 166 PRO A O 1
ATOM 1365 N N . CYS A 1 167 ? 2.033 -4.642 -21.426 1.00 89.19 167 CYS A N 1
ATOM 1366 C CA . CYS A 1 167 ? 2.303 -4.081 -22.741 1.00 89.19 167 CYS A CA 1
ATOM 1367 C C . CYS A 1 167 ? 3.659 -4.577 -23.242 1.00 89.19 167 CYS A C 1
ATOM 1369 O O . CYS A 1 167 ? 4.598 -4.762 -22.467 1.00 89.19 167 CYS A O 1
ATOM 1371 N N . PHE A 1 168 ? 3.750 -4.800 -24.549 1.00 91.50 168 PHE A N 1
ATOM 1372 C CA . PHE A 1 168 ? 5.012 -5.094 -25.210 1.00 91.50 168 PHE A CA 1
ATOM 1373 C C . PHE A 1 168 ? 5.575 -3.782 -25.744 1.00 91.50 168 PHE A C 1
ATOM 1375 O O . PHE A 1 168 ? 4.941 -3.115 -26.560 1.00 91.50 168 PHE A O 1
ATOM 1382 N N . ILE A 1 169 ? 6.749 -3.395 -25.254 1.00 91.00 169 ILE A N 1
ATOM 1383 C CA . ILE A 1 169 ? 7.451 -2.203 -25.723 1.00 91.00 169 ILE A CA 1
ATOM 1384 C C . ILE A 1 169 ? 8.499 -2.668 -26.727 1.00 91.00 169 ILE A C 1
ATOM 1386 O O . ILE A 1 169 ? 9.484 -3.306 -26.359 1.00 91.00 169 ILE A O 1
ATOM 1390 N N . PHE A 1 170 ? 8.281 -2.349 -27.998 1.00 92.00 170 PHE A N 1
ATOM 1391 C CA . PHE A 1 170 ? 9.261 -2.586 -29.049 1.00 92.00 170 PHE A CA 1
ATOM 1392 C C . PHE A 1 170 ? 10.099 -1.334 -29.268 1.00 92.00 170 PHE A C 1
ATOM 1394 O O . PHE A 1 170 ? 9.607 -0.206 -29.194 1.00 92.00 170 PHE A O 1
ATOM 1401 N N . ARG A 1 171 ? 11.383 -1.529 -29.570 1.00 89.81 171 ARG A N 1
ATOM 1402 C CA . ARG A 1 171 ? 12.230 -0.433 -30.036 1.00 89.81 171 ARG A CA 1
ATOM 1403 C C . ARG A 1 171 ? 11.683 0.059 -31.376 1.00 89.81 171 ARG A C 1
ATOM 1405 O O . ARG A 1 171 ? 11.386 -0.758 -32.244 1.00 89.81 171 ARG A O 1
ATOM 1412 N N . HIS A 1 172 ? 11.592 1.378 -31.548 1.00 86.44 172 HIS A N 1
ATOM 1413 C CA . HIS A 1 172 ? 11.244 1.963 -32.842 1.00 86.44 172 HIS A CA 1
ATOM 1414 C C . HIS A 1 172 ? 12.176 1.388 -33.927 1.00 86.44 172 HIS A C 1
ATOM 1416 O O . HIS A 1 172 ? 13.398 1.383 -33.712 1.00 86.44 172 HIS A O 1
ATOM 1422 N N . PRO A 1 173 ? 11.641 0.871 -35.050 1.00 86.31 173 PRO A N 1
ATOM 1423 C CA . PRO A 1 173 ? 12.478 0.358 -36.125 1.00 86.31 173 PRO A CA 1
ATOM 1424 C C . PRO A 1 173 ? 13.424 1.464 -36.595 1.00 86.31 173 PRO A C 1
ATOM 1426 O O . PRO A 1 173 ? 13.068 2.642 -36.609 1.00 86.31 173 PRO A O 1
ATOM 1429 N N . ARG A 1 174 ? 14.662 1.104 -36.950 1.00 82.19 174 ARG A N 1
ATOM 1430 C CA . ARG A 1 174 ? 15.579 2.085 -37.539 1.00 82.19 174 ARG A CA 1
ATOM 1431 C C . ARG A 1 174 ? 14.927 2.629 -38.809 1.00 82.19 174 ARG A C 1
ATOM 1433 O O . ARG A 1 174 ? 14.485 1.856 -39.650 1.00 82.19 174 ARG A O 1
ATOM 1440 N N . SER A 1 175 ? 14.854 3.950 -38.916 1.00 73.88 175 SER A N 1
ATOM 1441 C CA . SER A 1 175 ? 14.290 4.620 -40.081 1.00 73.88 175 SER A CA 1
ATOM 1442 C C . SER A 1 175 ? 15.073 4.240 -41.342 1.00 73.88 175 SER A C 1
ATOM 1444 O O . SER A 1 175 ? 16.266 4.522 -41.428 1.00 73.88 175 SER A O 1
ATOM 1446 N N . THR A 1 176 ? 14.398 3.662 -42.334 1.00 66.19 176 THR A N 1
ATOM 1447 C CA . THR A 1 176 ? 14.909 3.455 -43.703 1.00 66.19 176 THR A CA 1
ATOM 1448 C C . THR A 1 176 ? 14.936 4.748 -44.531 1.00 66.19 176 THR A C 1
ATOM 1450 O O . THR A 1 176 ? 15.274 4.720 -45.706 1.00 66.19 176 THR A O 1
ATOM 1453 N N . LYS A 1 177 ? 14.658 5.924 -43.938 1.00 59.12 177 LYS A N 1
ATOM 1454 C CA . LYS A 1 177 ? 14.660 7.233 -44.636 1.00 59.12 177 LYS A CA 1
ATOM 1455 C C . LYS A 1 177 ? 16.000 7.652 -45.268 1.00 59.12 177 LYS A C 1
ATOM 1457 O O . LYS A 1 177 ? 16.047 8.708 -45.891 1.00 59.12 177 LYS A O 1
ATOM 1462 N N . ASN A 1 178 ? 17.071 6.873 -45.124 1.00 59.12 178 ASN A N 1
ATOM 1463 C CA . ASN A 1 178 ? 18.309 7.110 -45.870 1.00 59.12 178 ASN A CA 1
ATOM 1464 C C . ASN A 1 178 ? 18.258 6.585 -47.311 1.00 59.12 178 ASN A C 1
ATOM 1466 O O . ASN A 1 178 ? 19.172 6.874 -48.085 1.00 59.12 178 ASN A O 1
ATOM 1470 N N . ASP A 1 179 ? 17.187 5.896 -47.703 1.00 63.06 179 ASP A N 1
ATOM 1471 C CA . ASP A 1 179 ? 16.977 5.518 -49.091 1.00 63.06 179 ASP A CA 1
ATOM 1472 C C . ASP A 1 179 ? 16.574 6.772 -49.880 1.00 63.06 179 ASP A C 1
ATOM 1474 O O . ASP A 1 179 ? 15.402 7.098 -50.035 1.00 63.06 179 ASP A O 1
ATOM 1478 N N . ARG A 1 180 ? 17.566 7.500 -50.412 1.00 62.16 180 ARG A N 1
ATOM 1479 C CA . ARG A 1 180 ? 17.398 8.657 -51.323 1.00 62.16 180 ARG A CA 1
ATOM 1480 C C . ARG A 1 180 ? 16.611 8.331 -52.610 1.00 62.16 180 ARG A C 1
ATOM 1482 O O . ARG A 1 180 ? 16.444 9.198 -53.460 1.00 62.16 180 ARG A O 1
ATOM 1489 N N . ILE A 1 181 ? 16.144 7.092 -52.760 1.00 71.50 181 ILE A N 1
ATOM 1490 C CA . ILE A 1 181 ? 15.610 6.491 -53.982 1.00 71.50 181 ILE A CA 1
ATOM 1491 C C . ILE A 1 181 ? 14.147 6.026 -53.785 1.00 71.50 181 ILE A C 1
ATOM 1493 O O . ILE A 1 181 ? 13.657 5.148 -54.487 1.00 71.50 181 ILE A O 1
ATOM 1497 N N . VAL A 1 182 ? 13.391 6.639 -52.863 1.00 75.62 182 VAL A N 1
ATOM 1498 C CA . VAL A 1 182 ? 11.960 6.308 -52.644 1.00 75.62 182 VAL A CA 1
ATOM 1499 C C . VAL A 1 182 ? 11.135 6.387 -53.942 1.00 75.62 182 VAL A C 1
ATOM 1501 O O . VAL A 1 182 ? 10.206 5.609 -54.134 1.00 75.62 182 VAL A O 1
ATOM 1504 N N . LEU A 1 183 ? 11.498 7.282 -54.869 1.00 75.38 183 LEU A N 1
ATOM 1505 C CA . LEU A 1 183 ? 10.795 7.451 -56.146 1.00 75.38 183 LEU A CA 1
ATOM 1506 C C . LEU A 1 183 ? 11.062 6.337 -57.173 1.00 75.38 183 LEU A C 1
ATOM 1508 O O . LEU A 1 183 ? 10.199 6.102 -58.013 1.00 75.38 183 LEU A O 1
ATOM 1512 N N . LEU A 1 184 ? 12.213 5.647 -57.124 1.00 78.69 184 LEU A N 1
ATOM 1513 C CA . LEU A 1 184 ? 12.502 4.525 -58.039 1.00 78.69 184 LEU A CA 1
ATOM 1514 C C . LEU A 1 184 ? 12.154 3.160 -57.427 1.00 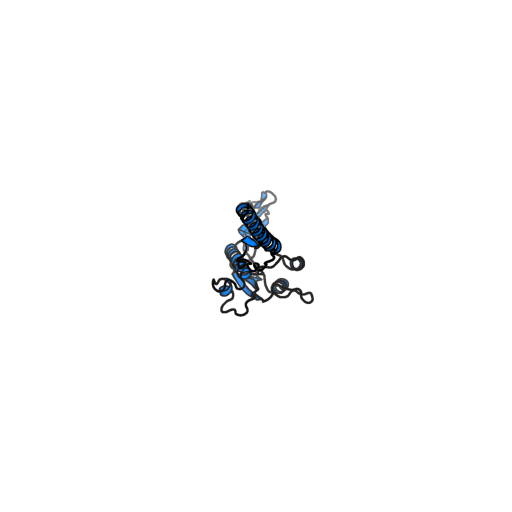78.69 184 LEU A C 1
ATOM 1516 O O . LEU A 1 184 ? 12.079 2.177 -58.158 1.00 78.69 184 LEU A O 1
ATOM 1520 N N . GLN A 1 185 ? 11.872 3.114 -56.119 1.00 78.94 185 GLN A N 1
ATOM 1521 C CA . GLN A 1 185 ? 11.431 1.928 -55.381 1.00 78.94 185 GLN A CA 1
ATOM 1522 C C . GLN A 1 185 ? 10.150 1.232 -55.898 1.00 78.94 185 GLN A C 1
ATOM 1524 O O . GLN A 1 185 ? 10.089 0.009 -55.762 1.00 78.94 185 GLN A O 1
ATOM 1529 N N . PRO A 1 186 ? 9.123 1.906 -56.470 1.00 85.88 186 PRO A N 1
ATOM 1530 C CA . PRO A 1 186 ? 7.921 1.199 -56.926 1.00 85.88 186 PRO A CA 1
ATOM 1531 C C . PRO A 1 186 ? 8.171 0.255 -58.111 1.00 85.88 186 PRO A C 1
ATOM 1533 O O . PRO A 1 186 ? 7.360 -0.639 -58.345 1.00 85.88 186 PRO A O 1
ATOM 1536 N N . PHE A 1 187 ? 9.283 0.411 -58.839 1.00 84.62 187 PHE A N 1
ATOM 1537 C CA . PHE A 1 187 ? 9.634 -0.438 -59.976 1.00 84.62 187 PHE A CA 1
ATOM 1538 C C . PHE A 1 187 ? 10.948 -1.182 -59.724 1.00 84.62 187 PHE A C 1
ATOM 1540 O O . PHE A 1 187 ? 11.913 -0.624 -59.208 1.00 84.62 187 PHE A O 1
ATOM 1547 N N . SER A 1 188 ? 11.001 -2.456 -60.119 1.00 86.25 188 SER A N 1
ATOM 1548 C CA . SER A 1 188 ? 12.226 -3.258 -60.029 1.00 86.25 188 SER A CA 1
ATOM 1549 C C . SER A 1 188 ? 13.331 -2.684 -60.923 1.00 86.25 188 SER A C 1
ATOM 1551 O O . SER A 1 188 ? 13.050 -2.163 -62.003 1.00 86.25 188 SER A O 1
ATOM 1553 N N . ASN A 1 189 ? 14.597 -2.852 -60.525 1.00 86.94 189 ASN A N 1
ATOM 1554 C CA . ASN A 1 189 ? 15.773 -2.416 -61.293 1.00 86.94 189 ASN A CA 1
ATOM 1555 C C . ASN A 1 189 ? 15.743 -2.898 -62.752 1.00 86.94 189 ASN A C 1
ATOM 1557 O O . ASN A 1 189 ? 16.204 -2.194 -63.647 1.00 86.94 189 ASN A O 1
ATOM 1561 N N . ILE A 1 190 ? 15.155 -4.071 -63.005 1.00 93.06 190 ILE A N 1
ATOM 1562 C CA . ILE A 1 190 ? 15.030 -4.614 -64.359 1.00 93.06 190 ILE A CA 1
ATOM 1563 C C . ILE A 1 190 ? 14.115 -3.773 -65.254 1.00 93.06 190 ILE A C 1
ATOM 1565 O O . ILE A 1 190 ? 14.407 -3.614 -66.431 1.00 93.06 190 ILE A O 1
ATOM 1569 N N . ILE A 1 191 ? 13.053 -3.178 -64.702 1.00 92.00 191 ILE A N 1
ATOM 1570 C CA . ILE A 1 191 ? 12.129 -2.319 -65.453 1.00 92.00 191 ILE A CA 1
ATOM 1571 C C . ILE A 1 191 ? 12.857 -1.049 -65.893 1.00 92.00 191 ILE A C 1
ATOM 1573 O O . ILE A 1 191 ? 12.727 -0.642 -67.042 1.00 92.00 191 ILE A O 1
ATOM 1577 N N . TRP A 1 192 ? 13.680 -0.465 -65.019 1.00 91.81 192 TRP A N 1
ATOM 1578 C CA . TRP A 1 192 ? 14.490 0.709 -65.350 1.00 91.81 192 TRP A CA 1
ATOM 1579 C C . TRP A 1 192 ? 15.526 0.420 -66.444 1.00 91.81 192 TRP A C 1
ATOM 1581 O O . TRP A 1 192 ? 15.693 1.227 -67.357 1.00 91.81 192 TRP A O 1
ATOM 1591 N N . ILE A 1 193 ? 16.173 -0.751 -66.399 1.00 93.62 193 ILE A N 1
ATOM 1592 C CA . ILE A 1 193 ? 17.105 -1.197 -67.448 1.00 93.62 193 ILE A CA 1
ATOM 1593 C C . ILE A 1 193 ? 16.365 -1.396 -68.776 1.00 93.62 193 ILE A C 1
ATOM 1595 O O . ILE A 1 193 ? 16.814 -0.899 -69.807 1.00 93.62 193 ILE A O 1
ATOM 1599 N N . LEU A 1 194 ? 15.216 -2.079 -68.758 1.00 94.25 194 LEU A N 1
ATOM 1600 C CA . LEU A 1 194 ? 14.400 -2.310 -69.952 1.00 94.25 194 LEU A CA 1
ATOM 1601 C C . LEU A 1 194 ? 13.878 -1.000 -70.554 1.00 94.25 194 LEU A C 1
ATOM 1603 O O . LEU A 1 194 ? 13.918 -0.841 -71.770 1.00 94.25 194 LEU A O 1
ATOM 1607 N N . LEU A 1 195 ? 13.454 -0.046 -69.720 1.00 94.12 195 LEU A N 1
ATOM 1608 C CA . LEU A 1 195 ? 13.035 1.287 -70.157 1.00 94.12 195 LEU A CA 1
ATOM 1609 C C . LEU A 1 195 ? 14.181 2.024 -70.867 1.00 94.12 195 LEU A C 1
ATOM 1611 O O . LEU A 1 195 ? 13.973 2.603 -71.931 1.00 94.12 195 LEU A O 1
ATOM 1615 N N . GLY A 1 196 ? 15.396 1.963 -70.311 1.00 94.25 196 GLY A N 1
ATOM 1616 C CA . GLY A 1 196 ? 16.588 2.552 -70.924 1.00 94.25 196 GLY A CA 1
ATOM 1617 C C . GLY A 1 196 ? 16.951 1.904 -72.263 1.00 94.25 196 GLY A C 1
ATOM 1618 O O . GLY A 1 196 ? 17.177 2.607 -73.247 1.00 94.25 196 GLY A O 1
ATOM 1619 N N . LEU A 1 197 ? 16.947 0.568 -72.328 1.00 96.12 197 LEU A N 1
ATOM 1620 C CA . LEU A 1 197 ? 17.217 -0.181 -73.561 1.00 96.12 197 LEU A CA 1
ATOM 1621 C C . LEU A 1 197 ? 16.176 0.109 -74.646 1.00 96.12 197 LEU A C 1
ATOM 1623 O O . LEU A 1 197 ? 16.540 0.334 -75.799 1.00 96.12 197 LEU A O 1
ATOM 1627 N N . TYR A 1 198 ? 14.896 0.152 -74.275 1.00 95.50 198 TYR A N 1
ATOM 1628 C CA . TYR A 1 198 ? 13.818 0.502 -75.194 1.00 95.50 198 TYR A CA 1
ATOM 1629 C C . TYR A 1 198 ? 13.964 1.940 -75.707 1.00 95.50 198 TYR A C 1
ATOM 1631 O O . TYR A 1 198 ? 13.846 2.178 -76.907 1.00 95.50 198 TYR A O 1
ATOM 1639 N N . GLY A 1 199 ? 14.318 2.889 -74.834 1.00 95.44 199 GLY A N 1
ATOM 1640 C CA . GLY A 1 199 ? 14.619 4.266 -75.228 1.00 95.44 199 GLY A CA 1
ATOM 1641 C C . GLY A 1 199 ? 15.733 4.347 -76.276 1.00 95.44 199 GLY A C 1
ATOM 1642 O O . GLY A 1 199 ? 15.535 4.940 -77.336 1.00 95.44 199 GLY A O 1
ATOM 1643 N N . ILE A 1 200 ? 16.867 3.681 -76.040 1.00 96.12 200 ILE A N 1
ATOM 1644 C CA . ILE A 1 200 ? 17.989 3.636 -76.996 1.00 96.12 200 ILE A CA 1
ATOM 1645 C C . ILE A 1 200 ? 17.548 3.014 -78.325 1.00 96.12 200 ILE A C 1
ATOM 1647 O O . ILE A 1 200 ? 17.819 3.575 -79.385 1.00 96.12 200 ILE A O 1
ATOM 1651 N N . PHE A 1 201 ? 16.821 1.895 -78.274 1.00 96.19 201 PHE A N 1
ATOM 1652 C CA . PHE A 1 201 ? 16.308 1.229 -79.468 1.00 96.19 201 PHE A CA 1
ATOM 1653 C C . PHE A 1 201 ? 15.415 2.155 -80.304 1.00 96.19 201 PHE A C 1
ATOM 1655 O O . PHE A 1 201 ? 15.619 2.266 -81.512 1.00 96.19 201 PHE A O 1
ATOM 1662 N N . THR A 1 202 ? 14.477 2.875 -79.675 1.00 95.25 202 THR A N 1
ATOM 1663 C CA . THR A 1 202 ? 13.603 3.820 -80.391 1.00 95.25 202 THR A CA 1
ATOM 1664 C C . THR A 1 202 ? 14.377 4.970 -81.034 1.00 95.25 202 THR A C 1
ATOM 1666 O O . THR A 1 202 ? 14.088 5.327 -82.173 1.00 95.25 202 THR A O 1
ATOM 1669 N N . ILE A 1 203 ? 15.402 5.508 -80.362 1.00 95.75 203 ILE A N 1
ATOM 1670 C CA . ILE A 1 203 ? 16.258 6.568 -80.914 1.00 95.75 203 ILE A CA 1
ATOM 1671 C C . ILE A 1 203 ? 17.037 6.054 -82.129 1.00 95.75 203 ILE A C 1
ATOM 1673 O O . ILE A 1 203 ? 17.037 6.705 -83.172 1.00 95.75 203 ILE A O 1
ATOM 1677 N N . CYS A 1 204 ? 17.663 4.877 -82.029 1.00 94.75 204 CYS A N 1
ATOM 1678 C CA . CYS A 1 204 ? 18.382 4.266 -83.149 1.00 94.75 204 CYS A CA 1
ATOM 1679 C C . CYS A 1 204 ? 17.454 3.982 -84.336 1.00 94.75 204 CYS A C 1
ATOM 1681 O O . CYS A 1 204 ? 17.828 4.229 -85.481 1.00 94.75 204 CYS A O 1
ATOM 1683 N N . PHE A 1 205 ? 16.241 3.497 -84.067 1.00 95.00 205 PHE A N 1
ATOM 1684 C CA . PHE A 1 205 ? 15.243 3.219 -85.094 1.00 95.00 205 PHE A CA 1
ATOM 1685 C C . PHE A 1 205 ? 14.791 4.496 -85.818 1.00 95.00 205 PHE A C 1
ATOM 1687 O O . PHE A 1 205 ? 14.811 4.543 -87.046 1.00 95.00 205 PHE A O 1
ATOM 1694 N N . LEU A 1 206 ? 14.465 5.561 -85.077 1.00 94.44 206 LEU A N 1
ATOM 1695 C CA . LEU A 1 206 ? 14.110 6.865 -85.652 1.00 94.44 206 LEU A CA 1
ATOM 1696 C C . LEU A 1 206 ? 15.273 7.491 -86.439 1.00 94.44 206 LEU A C 1
ATOM 1698 O O . LEU A 1 206 ? 15.068 8.078 -87.501 1.00 94.44 206 LEU A O 1
ATOM 1702 N N . TYR A 1 207 ? 16.506 7.337 -85.957 1.00 94.25 207 TYR A N 1
ATOM 1703 C CA . TYR A 1 207 ? 17.696 7.810 -86.664 1.00 94.25 207 TYR A CA 1
ATOM 1704 C C . TYR A 1 207 ? 17.899 7.079 -87.999 1.00 94.25 207 TYR A C 1
ATOM 1706 O O . TYR A 1 207 ? 18.171 7.699 -89.024 1.00 94.25 207 TYR A O 1
ATOM 1714 N N . LEU A 1 208 ? 17.701 5.761 -88.017 1.00 92.88 208 LEU A N 1
ATOM 1715 C CA . LEU A 1 208 ? 17.788 4.971 -89.242 1.00 92.88 208 LEU A CA 1
ATOM 1716 C C . LEU A 1 208 ? 16.691 5.356 -90.245 1.00 92.88 208 LEU A C 1
ATOM 1718 O O . LEU A 1 208 ? 16.978 5.508 -91.430 1.00 92.88 208 LEU A O 1
ATOM 1722 N N . LEU A 1 209 ? 15.460 5.574 -89.774 1.00 92.19 209 LEU A N 1
ATOM 1723 C CA . LEU A 1 209 ? 14.356 6.035 -90.619 1.00 92.19 209 LEU A CA 1
ATOM 1724 C C . LEU A 1 209 ? 14.628 7.408 -91.243 1.00 92.19 209 LEU A C 1
ATOM 1726 O O . LEU A 1 209 ? 14.408 7.580 -92.437 1.00 92.19 209 LEU A O 1
ATOM 1730 N N . THR A 1 210 ? 15.160 8.359 -90.476 1.00 92.25 210 THR A N 1
ATOM 1731 C CA . THR A 1 210 ? 15.485 9.701 -90.996 1.00 92.25 210 THR A CA 1
ATOM 1732 C C . THR A 1 210 ? 16.646 9.688 -91.995 1.00 92.25 210 THR A C 1
ATOM 1734 O O . THR A 1 210 ? 16.644 10.468 -92.945 1.00 92.25 210 THR A O 1
ATOM 1737 N N . ILE A 1 211 ? 17.622 8.784 -91.845 1.00 89.88 211 ILE A N 1
ATOM 1738 C CA . ILE A 1 211 ? 18.654 8.561 -92.873 1.00 89.88 211 ILE A CA 1
ATOM 1739 C C . ILE A 1 211 ? 18.040 7.993 -94.153 1.00 89.88 211 ILE A C 1
ATOM 1741 O O . ILE A 1 211 ? 18.397 8.436 -95.241 1.00 89.88 211 ILE A O 1
ATOM 1745 N N . LEU A 1 212 ? 17.143 7.012 -94.034 1.00 87.75 212 LEU A N 1
ATOM 1746 C CA . LEU A 1 212 ? 16.484 6.414 -95.194 1.00 87.75 212 LEU A CA 1
ATOM 1747 C C . LEU A 1 212 ? 15.618 7.433 -95.938 1.00 87.75 212 LEU A C 1
ATOM 1749 O O . LEU A 1 212 ? 15.711 7.500 -97.156 1.00 87.75 212 LEU A O 1
ATOM 1753 N N . GLU A 1 213 ? 14.848 8.255 -95.224 1.00 86.00 213 GLU A N 1
ATOM 1754 C CA . GLU A 1 213 ? 14.043 9.333 -95.815 1.00 86.00 213 GLU A CA 1
ATOM 1755 C C . GLU A 1 213 ? 14.908 10.373 -96.536 1.00 86.00 213 GLU A C 1
ATOM 1757 O O . GLU A 1 213 ? 14.534 10.849 -97.595 1.00 86.00 213 GLU A O 1
ATOM 1762 N N . ARG A 1 214 ? 16.092 10.697 -96.004 1.00 74.44 214 ARG A N 1
ATOM 1763 C CA . ARG A 1 214 ? 17.022 11.649 -96.632 1.00 74.44 214 ARG A CA 1
ATOM 1764 C C . ARG A 1 214 ? 17.743 11.087 -97.867 1.00 74.44 214 ARG A C 1
ATOM 1766 O O . ARG A 1 214 ? 18.284 11.862 -98.653 1.00 74.44 214 ARG A O 1
ATOM 1773 N N . ASN A 1 215 ? 17.815 9.763 -97.992 1.00 67.56 215 ASN A N 1
ATOM 1774 C CA . ASN A 1 215 ? 18.470 9.066 -99.102 1.00 67.56 215 ASN A CA 1
ATOM 1775 C C . ASN A 1 215 ? 17.496 8.673 -100.230 1.00 67.56 215 ASN A C 1
ATOM 1777 O O . ASN A 1 215 ? 17.950 8.128 -101.239 1.00 67.56 215 ASN A O 1
ATOM 1781 N N . PHE A 1 216 ? 16.199 8.929 -100.051 1.00 56.31 216 PHE A N 1
ATOM 1782 C CA . PHE A 1 216 ? 15.164 8.891 -101.087 1.00 56.31 216 PHE A CA 1
ATOM 1783 C C . PHE A 1 216 ? 14.832 10.313 -101.551 1.00 56.31 216 PHE A C 1
ATOM 1785 O O . PHE A 1 216 ? 14.454 10.449 -102.736 1.00 56.31 216 PHE A O 1
#

InterPro domains:
  IPR019594 Ionotropic glutamate receptor, L-glutamate and glycine-binding domain [PF10613] (89-160)
  IPR052192 Ionotropic receptor [PTHR42643] (81-209)
  IPR057074 Ionotropic receptor 75a/84a, N-terminal [PF24576] (3-63)

Sequence (216 aa):
TLQRKDYYKLYDVWSPGLQYGGQLNISEIGYFALDDGLQIAPKYRRSTAITRRMDMKMARIRCLIVITNKNLSGTLEHYLTTRYDTHLDSMHRFNFALLSHVRDLYNFSFVLSKTSTWGYLKNGKFDGMIGALVRKEADIGGSPIFFRIERAKVIDYTTRTWVARPCFIFRHPRSTKNDRIVLLQPFSNIIWILLGLYGIFTICFLYLLTILERNF

Secondary structure (DSSP, 8-state):
------EEEEEEEE-S-GGGTPPPEEEEEEEEETTTEEEE-HHHHHS-HHHHT---TT-EEEEEEE---S---S-HHHHHH-SSSTTTTHHHHHHHHHHHHHHHHHT-EEEEEEES-S--EETTEE-HHHHHHHTTS-SEE-S-----HHHHTTS--------------PPPPPP-TT-TTTTTTTS-HHHHHHHHHHHHHHHHHHHHHHHHHHT-

pLDDT: mean 89.05, std 9.08, range [37.84, 96.81]

Organism: NCBI:txid716600